Protein AF-A0A5C7DUA8-F1 (afdb_monomer_lite)

pLDDT: mean 72.48, std 11.98, range [45.81, 92.12]

Radius of gyration: 17.79 Å; chains: 1; bounding box: 46×34×52 Å

Foldseek 3Di:
DLLVLLVVLLVLLVVLVVLLQPPDDPVCQVVNLVSLVVSLVVNVVSLVVLVVVLCVVVVNLARQVVDPVSVVSLLVSLLSLLCCLCVVPVVVPRPCPRQSSLVSSVCSSLVVLLSSLLRVLVRCLNPPDLVCLDPSNVSSLVCNVCSLVSLVSSLVCSVPVDPDDPVVNVVSVVVSVVSVPVCDPVSVVSSVVNVVVNVVSVVD

Organism: NCBI:txid488546

Secondary structure (DSSP, 8-state):
-HHHHHHHHHHHHHHHHHHHHH---GGGHHHHHHHHHHHHHHHHHHHHHHHHHHHHHTTTS-SSTT-HHHHHHHHHHHHHHHHHIIIIIIT--S-SS-HHHHHHHHHHHHHHHHHHHHHHHHHHHHS--GGG-SHHHHHHHHHHHHHHHHHHHHHHHHHHSS---HHHHHHHHHHHHHHHHTS-HHHHHHHHHHHHHHHHHTT-

Structure (mmCIF, N/CA/C/O backbone):
data_AF-A0A5C7DUA8-F1
#
_entry.id   AF-A0A5C7DUA8-F1
#
loop_
_atom_site.group_PDB
_atom_site.id
_atom_site.type_symbol
_atom_site.label_atom_id
_atom_site.label_alt_id
_atom_site.label_comp_id
_atom_site.label_asym_id
_atom_site.label_entity_id
_atom_site.label_seq_id
_atom_site.pdbx_PDB_ins_code
_atom_site.Cartn_x
_atom_site.Cartn_y
_atom_site.Cartn_z
_atom_site.occupancy
_atom_site.B_iso_or_equiv
_atom_site.auth_seq_id
_atom_site.auth_comp_id
_atom_site.auth_asym_id
_atom_site.auth_atom_id
_atom_site.pdbx_PDB_model_num
ATOM 1 N N . MET A 1 1 ? -14.949 13.439 -5.156 1.00 74.31 1 MET A N 1
ATOM 2 C CA . MET A 1 1 ? -13.630 13.847 -5.694 1.00 74.31 1 MET A CA 1
ATOM 3 C C . MET A 1 1 ? -12.555 12.808 -5.386 1.00 74.31 1 MET A C 1
ATOM 5 O O . MET A 1 1 ? -12.006 12.253 -6.326 1.00 74.31 1 MET A O 1
ATOM 9 N N . ILE A 1 2 ? -12.330 12.453 -4.115 1.00 75.75 2 ILE A N 1
ATOM 10 C CA . ILE A 1 2 ? -11.310 11.468 -3.709 1.00 75.75 2 ILE A CA 1
ATOM 11 C C . ILE A 1 2 ? -11.422 10.100 -4.402 1.00 75.75 2 ILE A C 1
ATOM 13 O O . ILE A 1 2 ? -10.428 9.608 -4.917 1.00 75.75 2 ILE A O 1
ATOM 17 N N . ILE A 1 3 ? -12.632 9.537 -4.533 1.00 82.81 3 ILE A N 1
ATOM 18 C CA . ILE A 1 3 ? -12.860 8.251 -5.223 1.00 82.81 3 ILE A CA 1
ATOM 19 C C . ILE A 1 3 ? -12.371 8.296 -6.677 1.00 82.81 3 ILE A C 1
ATOM 21 O O . ILE A 1 3 ? -11.687 7.384 -7.134 1.00 82.81 3 ILE A O 1
ATOM 25 N N . LYS A 1 4 ? -12.704 9.371 -7.404 1.00 83.62 4 LYS A N 1
ATOM 26 C CA . LYS A 1 4 ? -12.272 9.565 -8.794 1.00 83.62 4 LYS A CA 1
ATOM 27 C C . LYS A 1 4 ? -10.749 9.649 -8.875 1.00 83.62 4 LYS A C 1
ATOM 29 O O . LYS A 1 4 ? -10.154 9.005 -9.728 1.00 83.62 4 LYS A O 1
ATOM 34 N N . ASN A 1 5 ? -10.127 10.390 -7.965 1.00 81.50 5 ASN A N 1
ATOM 35 C CA . ASN A 1 5 ? -8.685 10.603 -8.002 1.00 81.50 5 ASN A CA 1
ATOM 36 C C . ASN A 1 5 ? -7.901 9.339 -7.619 1.00 81.50 5 ASN A C 1
ATOM 38 O O . ASN A 1 5 ? -6.916 9.037 -8.278 1.00 81.50 5 ASN A O 1
ATOM 42 N N . LEU A 1 6 ? -8.357 8.557 -6.632 1.00 85.06 6 LEU A N 1
ATOM 43 C CA . LEU A 1 6 ? -7.745 7.261 -6.305 1.00 85.06 6 LEU A CA 1
ATOM 44 C C . LEU A 1 6 ? -7.809 6.293 -7.496 1.00 85.06 6 LEU A C 1
ATOM 46 O O . LEU A 1 6 ? -6.819 5.635 -7.802 1.00 85.06 6 LEU A O 1
ATOM 50 N N . LYS A 1 7 ? -8.933 6.272 -8.229 1.00 87.19 7 LYS A N 1
ATOM 51 C CA . LYS A 1 7 ? -9.052 5.503 -9.480 1.00 87.19 7 LYS A CA 1
ATOM 52 C C . LYS A 1 7 ? -8.095 5.997 -10.566 1.00 87.19 7 LYS A C 1
ATOM 54 O O . LYS A 1 7 ? -7.519 5.176 -11.270 1.00 87.19 7 LYS A O 1
ATOM 59 N N . MET A 1 8 ? -7.911 7.311 -10.699 1.00 83.62 8 MET A N 1
ATOM 60 C CA . MET A 1 8 ? -6.956 7.881 -11.656 1.00 83.62 8 MET A CA 1
ATOM 61 C C . MET A 1 8 ? -5.514 7.503 -11.305 1.00 83.62 8 MET A C 1
ATOM 63 O O . MET A 1 8 ? -4.797 7.038 -12.179 1.00 83.62 8 MET A O 1
ATOM 67 N N . ILE A 1 9 ? -5.115 7.615 -10.032 1.00 83.06 9 ILE A N 1
ATOM 68 C CA . ILE A 1 9 ? -3.780 7.193 -9.576 1.00 83.06 9 ILE A CA 1
ATOM 69 C C . ILE A 1 9 ? -3.578 5.697 -9.840 1.00 83.06 9 ILE A C 1
ATOM 71 O O . ILE A 1 9 ? -2.533 5.296 -10.343 1.00 83.06 9 ILE A O 1
ATOM 75 N N . GLN A 1 10 ? -4.580 4.867 -9.536 1.00 87.94 10 GLN A N 1
ATOM 76 C CA . GLN A 1 10 ? -4.524 3.431 -9.804 1.00 87.94 10 GLN A CA 1
ATOM 77 C C . GLN A 1 10 ? -4.322 3.134 -11.297 1.00 87.94 10 GLN A C 1
ATO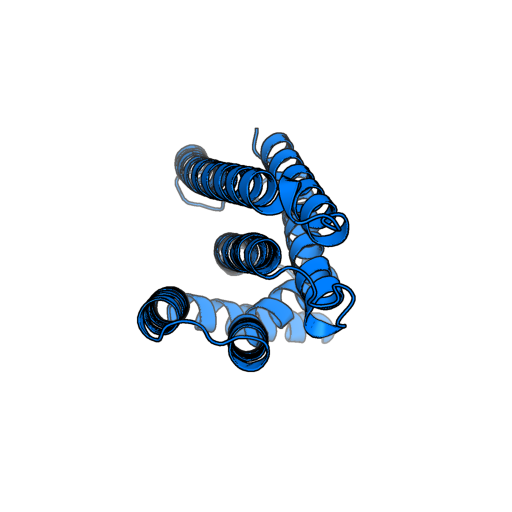M 79 O O . GLN A 1 10 ? -3.450 2.335 -11.633 1.00 87.94 10 GLN A O 1
ATOM 84 N N . ALA A 1 11 ? -5.079 3.793 -12.181 1.00 86.31 11 ALA A N 1
ATOM 85 C CA . ALA A 1 11 ? -4.916 3.653 -13.628 1.00 86.31 11 ALA A CA 1
ATOM 86 C C . ALA A 1 11 ? -3.508 4.071 -14.073 1.00 86.31 11 ALA A C 1
ATOM 88 O O . ALA A 1 11 ? -2.817 3.299 -14.722 1.00 86.31 11 ALA A O 1
ATOM 89 N N . SER A 1 12 ? -3.027 5.225 -13.607 1.00 81.31 12 SER A N 1
ATOM 90 C CA . SER A 1 12 ? -1.678 5.710 -13.899 1.00 81.31 12 SER A CA 1
ATOM 91 C C . SER A 1 12 ? -0.564 4.767 -13.422 1.00 81.31 12 SER A C 1
ATOM 93 O O . SER A 1 12 ? 0.468 4.653 -14.079 1.00 81.31 12 SER A O 1
ATOM 95 N N . ILE A 1 13 ? -0.746 4.075 -12.293 1.00 82.75 13 ILE A N 1
ATOM 96 C CA . ILE A 1 13 ? 0.200 3.055 -11.809 1.00 82.75 13 ILE A CA 1
ATOM 97 C C . ILE A 1 13 ? 0.210 1.834 -12.737 1.00 82.75 13 ILE A C 1
ATOM 99 O O . ILE A 1 13 ? 1.285 1.306 -13.016 1.00 82.75 13 ILE A O 1
ATOM 103 N N . GLU A 1 14 ? -0.951 1.387 -13.220 1.00 85.75 14 GLU A N 1
ATOM 104 C CA . GLU A 1 14 ? -1.034 0.289 -14.195 1.00 85.75 14 GLU A CA 1
ATOM 105 C C . GLU A 1 14 ? -0.492 0.687 -15.574 1.00 85.75 14 GLU A C 1
ATOM 107 O O . GLU A 1 14 ? 0.166 -0.128 -16.221 1.00 85.75 14 GLU A O 1
ATOM 112 N N . ASP A 1 15 ? -0.676 1.939 -15.997 1.00 79.62 15 ASP A N 1
ATOM 113 C CA . ASP A 1 15 ? -0.082 2.462 -17.230 1.00 79.62 15 ASP A CA 1
ATOM 114 C C . ASP A 1 15 ? 1.449 2.440 -17.135 1.00 79.62 15 ASP A C 1
ATOM 116 O O . ASP A 1 15 ? 2.115 1.888 -18.010 1.00 79.62 15 ASP A O 1
ATOM 120 N N . ILE A 1 16 ? 2.025 2.945 -16.031 1.00 76.56 16 ILE A N 1
ATOM 121 C CA . ILE A 1 16 ? 3.477 2.860 -15.796 1.00 76.56 16 ILE A CA 1
ATOM 122 C C . ILE A 1 16 ? 3.931 1.397 -15.762 1.00 76.56 16 ILE A C 1
ATOM 124 O O . ILE A 1 16 ? 4.955 1.061 -16.355 1.00 76.56 16 ILE A O 1
ATOM 128 N N . ARG A 1 17 ? 3.200 0.519 -15.065 1.00 78.94 17 ARG A N 1
ATOM 129 C CA . ARG A 1 17 ? 3.526 -0.912 -14.983 1.00 78.94 17 ARG A CA 1
ATOM 130 C C . ARG A 1 17 ? 3.557 -1.548 -16.372 1.00 78.94 17 ARG A C 1
ATOM 132 O 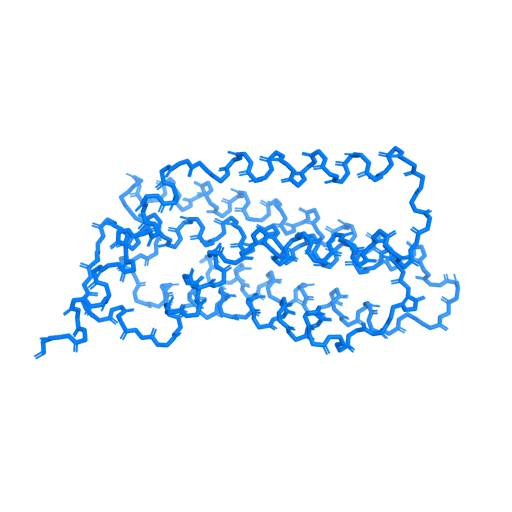O . ARG A 1 17 ? 4.484 -2.289 -16.676 1.00 78.94 17 ARG A O 1
ATOM 139 N N . THR A 1 18 ? 2.581 -1.226 -17.215 1.00 77.88 18 THR A N 1
ATOM 140 C CA . THR A 1 18 ? 2.503 -1.684 -18.607 1.00 77.88 18 THR A CA 1
ATOM 141 C C . THR A 1 18 ? 3.704 -1.183 -19.401 1.00 77.88 18 THR A C 1
ATOM 143 O O . THR A 1 18 ? 4.416 -1.995 -19.984 1.00 77.88 18 THR A O 1
ATOM 146 N N . LEU A 1 19 ? 4.003 0.118 -19.346 1.00 71.50 19 LEU A N 1
ATOM 147 C CA . LEU A 1 19 ? 5.188 0.695 -19.993 1.00 71.50 19 LEU A CA 1
ATOM 148 C C . LEU A 1 19 ? 6.492 0.039 -19.510 1.00 71.50 19 LEU A C 1
ATOM 150 O O . LEU A 1 19 ? 7.381 -0.216 -20.310 1.00 71.50 19 LEU A O 1
ATOM 154 N N . THR A 1 20 ? 6.572 -0.307 -18.222 1.00 68.06 20 THR A N 1
ATOM 155 C CA . THR A 1 20 ? 7.729 -0.991 -17.617 1.00 68.06 20 THR A CA 1
ATOM 156 C C . THR A 1 20 ? 7.878 -2.442 -18.095 1.00 68.06 20 THR A C 1
ATOM 158 O O . THR A 1 20 ? 8.978 -2.981 -18.067 1.00 68.06 20 THR A O 1
ATOM 161 N N . ILE A 1 21 ? 6.787 -3.100 -18.502 1.00 68.00 21 ILE A N 1
ATOM 162 C CA . ILE A 1 21 ? 6.803 -4.487 -18.998 1.00 68.00 21 ILE A CA 1
ATOM 163 C C . ILE A 1 21 ? 7.047 -4.544 -20.517 1.00 68.00 21 ILE A C 1
ATOM 165 O O . ILE A 1 21 ? 7.628 -5.517 -20.992 1.00 68.00 21 ILE A O 1
ATOM 169 N N . TYR A 1 22 ? 6.587 -3.543 -21.275 1.00 61.75 22 TYR A N 1
ATOM 170 C CA . TYR A 1 22 ? 6.569 -3.566 -22.743 1.00 61.75 22 TYR A CA 1
ATOM 171 C C . TYR A 1 22 ? 7.788 -2.922 -23.437 1.00 61.75 22 TYR A C 1
ATOM 173 O O . TYR A 1 22 ? 7.895 -3.082 -24.653 1.00 61.75 22 TYR A O 1
ATOM 181 N N . SER A 1 23 ? 8.705 -2.227 -22.747 1.00 55.19 23 SER A N 1
ATOM 182 C CA . SER A 1 23 ? 9.877 -1.627 -23.414 1.00 55.19 23 SER A CA 1
ATOM 183 C C . SER A 1 23 ? 10.875 -2.703 -23.884 1.00 55.19 23 SER A C 1
ATOM 185 O O . SER A 1 23 ? 11.603 -3.304 -23.100 1.00 55.19 23 SER A O 1
ATOM 187 N N . PHE A 1 24 ? 10.874 -2.978 -25.195 1.00 53.84 24 PHE A N 1
ATOM 188 C CA . PHE A 1 24 ? 11.755 -3.952 -25.864 1.00 53.84 24 PHE A CA 1
ATOM 189 C C . PHE A 1 24 ? 12.568 -3.353 -27.034 1.00 53.84 24 PHE A C 1
ATOM 191 O O . PHE A 1 24 ? 13.135 -4.115 -27.815 1.00 53.84 24 PHE A O 1
ATOM 198 N N . LEU A 1 25 ? 12.668 -2.022 -27.173 1.00 53.12 25 LEU A N 1
ATOM 199 C CA . LEU A 1 25 ? 13.510 -1.372 -28.193 1.00 53.12 25 LEU A CA 1
ATOM 200 C C . LEU A 1 25 ? 14.215 -0.124 -27.632 1.00 53.12 25 LEU A C 1
ATOM 202 O O . LEU A 1 25 ? 13.570 0.727 -27.020 1.00 53.12 25 LEU A O 1
ATOM 206 N N . ASP A 1 26 ? 15.522 -0.007 -27.890 1.00 55.78 26 ASP A N 1
ATOM 207 C CA . ASP A 1 26 ? 16.402 1.078 -27.411 1.00 55.78 26 ASP A CA 1
ATOM 208 C C . ASP A 1 26 ? 15.931 2.490 -27.839 1.00 55.78 26 ASP A C 1
ATOM 210 O O . ASP A 1 26 ? 16.236 3.483 -27.179 1.00 55.78 26 ASP A O 1
ATOM 214 N N . GLU A 1 27 ? 15.154 2.606 -28.924 1.00 55.84 27 GLU A N 1
ATOM 215 C CA . GLU A 1 27 ? 14.662 3.890 -29.457 1.00 55.84 27 GLU A CA 1
ATOM 216 C C . GLU A 1 27 ? 13.510 4.509 -28.633 1.00 55.84 27 GLU A C 1
ATOM 218 O O . GLU A 1 27 ? 13.309 5.725 -28.682 1.00 55.84 27 GLU A O 1
ATOM 223 N N . ASP A 1 28 ? 12.811 3.724 -27.803 1.00 63.44 28 ASP A N 1
ATOM 224 C CA . ASP A 1 28 ? 11.649 4.172 -27.011 1.00 63.44 28 ASP A CA 1
ATOM 225 C C . ASP A 1 28 ? 11.952 4.381 -25.512 1.00 63.44 28 ASP A C 1
ATOM 227 O O . ASP A 1 28 ? 11.069 4.765 -24.728 1.00 63.44 28 ASP A O 1
ATOM 231 N N . GLU A 1 29 ? 13.203 4.174 -25.088 1.00 66.00 29 GLU A N 1
ATOM 232 C CA . GLU A 1 29 ? 13.606 4.229 -23.677 1.00 66.00 29 GLU A CA 1
ATOM 233 C C . GLU A 1 29 ? 13.478 5.651 -23.101 1.00 66.00 29 GLU A C 1
ATOM 235 O O . GLU A 1 29 ? 12.904 5.870 -22.029 1.00 66.00 29 GLU A O 1
ATOM 240 N N . GLU A 1 30 ? 13.966 6.670 -23.819 1.00 69.88 30 GLU A N 1
ATOM 241 C CA . GLU A 1 30 ? 13.949 8.044 -23.307 1.00 69.88 30 GLU A CA 1
ATOM 242 C C . GLU A 1 30 ? 12.519 8.600 -23.197 1.00 69.88 30 GLU A C 1
ATOM 244 O O . GLU A 1 30 ? 12.204 9.345 -22.258 1.00 69.88 30 GLU A O 1
ATOM 249 N N . LEU A 1 31 ? 11.648 8.230 -24.138 1.00 71.94 31 LEU A N 1
ATOM 250 C CA . LEU A 1 31 ? 10.241 8.620 -24.138 1.00 71.94 31 LEU A CA 1
ATOM 251 C C . LEU A 1 31 ? 9.499 7.973 -22.967 1.00 71.94 31 LEU A C 1
ATOM 253 O O . LEU A 1 31 ? 8.819 8.668 -22.206 1.00 71.94 31 LEU A O 1
ATOM 257 N N . SER A 1 32 ? 9.700 6.673 -22.769 1.00 68.06 32 SER A N 1
ATOM 258 C CA . SER A 1 32 ? 9.100 5.910 -21.674 1.00 68.06 32 SER A CA 1
ATOM 259 C C . SER A 1 32 ? 9.577 6.417 -20.301 1.00 68.06 32 SER A C 1
ATOM 261 O O . SER A 1 32 ? 8.778 6.571 -19.364 1.00 68.06 32 SER A O 1
ATOM 263 N N . ARG A 1 33 ? 10.845 6.841 -20.199 1.00 69.25 33 ARG A N 1
ATOM 264 C CA . ARG A 1 33 ? 11.415 7.486 -19.008 1.00 69.25 33 ARG A CA 1
ATOM 265 C C . ARG A 1 33 ? 10.763 8.838 -18.719 1.00 69.25 33 ARG A C 1
ATOM 267 O O . ARG A 1 33 ? 10.417 9.136 -17.570 1.00 69.25 33 ARG A O 1
ATOM 274 N N . LYS A 1 34 ? 10.581 9.674 -19.749 1.00 72.44 34 LYS A N 1
ATOM 275 C CA . LYS A 1 34 ? 9.900 10.978 -19.634 1.00 72.44 34 LYS A CA 1
ATOM 276 C C . LYS A 1 34 ? 8.444 10.795 -19.208 1.00 72.44 34 LYS A C 1
ATOM 278 O O . LYS A 1 34 ? 8.016 11.462 -18.266 1.00 72.44 34 LYS A O 1
ATOM 283 N N . ALA A 1 35 ? 7.724 9.864 -19.832 1.00 71.69 35 ALA A N 1
ATOM 284 C CA . ALA A 1 35 ? 6.345 9.536 -19.482 1.00 71.69 35 ALA A CA 1
ATOM 285 C C . ALA A 1 35 ? 6.234 9.082 -18.018 1.00 71.69 35 ALA A C 1
ATOM 287 O O . ALA A 1 35 ? 5.466 9.658 -17.249 1.00 71.69 35 ALA A O 1
ATOM 288 N N . SER A 1 36 ? 7.083 8.146 -17.590 1.00 68.88 36 SER A N 1
ATOM 289 C CA . SER A 1 36 ? 7.105 7.643 -16.209 1.00 68.88 36 SER A CA 1
ATOM 290 C C . SER A 1 36 ? 7.367 8.751 -15.184 1.00 68.88 36 SER A C 1
ATOM 292 O O . SER A 1 36 ? 6.718 8.809 -14.138 1.00 68.88 36 SER A O 1
ATOM 294 N N . ARG A 1 37 ? 8.281 9.681 -15.492 1.00 71.19 37 ARG A N 1
ATOM 295 C CA . ARG A 1 37 ? 8.568 10.841 -14.635 1.00 71.19 37 ARG A CA 1
ATOM 296 C C . ARG A 1 37 ? 7.392 11.816 -14.556 1.00 71.19 37 ARG A C 1
ATOM 298 O O . ARG A 1 37 ? 7.102 12.314 -13.469 1.00 71.19 37 ARG A O 1
ATOM 305 N N . ILE A 1 38 ? 6.732 12.101 -15.680 1.00 71.75 38 ILE A N 1
ATOM 306 C CA . ILE A 1 38 ? 5.546 12.969 -15.720 1.00 71.75 38 ILE A CA 1
ATOM 307 C C . ILE A 1 38 ? 4.437 12.361 -14.862 1.00 71.75 38 ILE A C 1
ATOM 309 O O . ILE A 1 38 ? 3.889 13.047 -14.003 1.00 71.75 38 ILE A O 1
ATOM 313 N N . VAL A 1 39 ? 4.165 11.067 -15.033 1.00 68.94 39 VAL A N 1
ATOM 314 C CA . VAL A 1 39 ? 3.126 10.372 -14.268 1.00 68.94 39 VAL A CA 1
ATOM 315 C C . VAL A 1 39 ? 3.463 10.332 -12.771 1.00 68.94 39 VAL A C 1
ATOM 317 O O . VAL A 1 39 ? 2.587 10.591 -11.950 1.00 68.94 39 VAL A O 1
ATOM 320 N N . LEU A 1 40 ? 4.725 10.100 -12.387 1.00 69.62 40 LEU A N 1
ATOM 321 C CA . LEU A 1 40 ? 5.154 10.180 -10.982 1.00 69.62 40 LEU A CA 1
ATOM 322 C C . LEU A 1 40 ? 4.905 11.573 -10.382 1.00 69.62 40 LEU A C 1
ATOM 324 O O . LEU A 1 40 ? 4.370 11.677 -9.278 1.00 69.62 40 LEU A O 1
ATOM 328 N N . ASN A 1 41 ? 5.299 12.635 -11.088 1.00 68.88 41 ASN A N 1
ATOM 329 C CA . ASN A 1 41 ? 5.115 14.005 -10.608 1.00 68.88 41 ASN A CA 1
ATOM 330 C C . ASN A 1 41 ? 3.627 14.332 -10.442 1.00 68.88 41 ASN A C 1
ATOM 332 O O . ASN A 1 41 ? 3.220 14.788 -9.377 1.00 68.88 41 ASN A O 1
ATOM 336 N N . LEU A 1 42 ? 2.813 14.003 -11.450 1.00 69.12 42 LEU A N 1
ATOM 337 C CA . LEU A 1 42 ? 1.363 14.180 -11.396 1.00 69.12 42 LEU A CA 1
ATOM 338 C C . LEU A 1 42 ? 0.748 13.422 -10.219 1.00 69.12 42 LEU A C 1
ATOM 340 O O . LEU A 1 42 ? -0.066 13.981 -9.491 1.00 69.12 42 LEU A O 1
ATOM 344 N N . ASN A 1 43 ? 1.165 12.176 -9.987 1.00 68.44 43 ASN A N 1
ATOM 345 C CA . ASN A 1 43 ? 0.691 11.398 -8.848 1.00 68.44 43 ASN A CA 1
ATOM 346 C C . ASN A 1 43 ? 1.038 12.085 -7.521 1.00 68.44 43 ASN A C 1
ATOM 348 O O . ASN A 1 43 ? 0.157 12.251 -6.682 1.00 68.44 43 ASN A O 1
ATOM 352 N N . ASN A 1 44 ? 2.280 12.538 -7.333 1.00 66.81 44 ASN A N 1
ATOM 353 C CA . ASN A 1 44 ? 2.700 13.218 -6.103 1.00 66.81 44 ASN A CA 1
ATOM 354 C C . ASN A 1 44 ? 1.940 14.529 -5.853 1.00 66.81 44 ASN A C 1
ATOM 356 O O . ASN A 1 44 ? 1.547 14.805 -4.713 1.00 66.81 44 ASN A O 1
ATOM 360 N N . ASP A 1 45 ? 1.689 15.305 -6.907 1.00 67.19 45 ASP A N 1
ATOM 361 C CA . ASP A 1 45 ? 0.930 16.552 -6.827 1.00 67.19 45 ASP A CA 1
ATOM 362 C C . ASP A 1 45 ? -0.541 16.280 -6.495 1.00 67.19 45 ASP A C 1
ATOM 364 O O . ASP A 1 45 ? -1.102 16.904 -5.589 1.00 67.19 45 ASP A O 1
ATOM 368 N N . ILE A 1 46 ? -1.154 15.289 -7.154 1.00 68.62 46 ILE A N 1
ATOM 369 C CA . ILE A 1 46 ? -2.533 14.865 -6.884 1.00 68.62 46 ILE A CA 1
ATOM 370 C C . ILE A 1 46 ? -2.659 14.368 -5.444 1.00 68.62 46 ILE A C 1
ATOM 372 O O . ILE A 1 46 ? -3.604 14.758 -4.764 1.00 68.62 46 ILE A O 1
ATOM 376 N N . ILE A 1 47 ? -1.726 13.552 -4.946 1.00 66.50 47 ILE A N 1
ATOM 377 C CA . ILE A 1 47 ? -1.739 13.070 -3.557 1.00 66.50 47 ILE A CA 1
ATOM 378 C C . ILE A 1 47 ? -1.652 14.252 -2.600 1.00 66.50 47 ILE A C 1
ATOM 380 O O . ILE A 1 47 ? -2.515 14.405 -1.744 1.00 66.50 47 ILE A O 1
ATOM 384 N N . SER A 1 48 ? -0.653 15.119 -2.758 1.00 65.38 48 SER A N 1
ATOM 385 C CA . SER A 1 48 ? -0.457 16.269 -1.868 1.00 65.38 48 SER A CA 1
ATOM 386 C C . SER A 1 48 ? -1.699 17.163 -1.830 1.00 65.38 48 SER A C 1
ATOM 388 O O . SER A 1 48 ? -2.161 17.548 -0.754 1.00 65.38 48 SER A O 1
ATOM 390 N N . TYR A 1 49 ? -2.297 17.412 -2.996 1.00 68.44 49 TYR A N 1
ATOM 391 C CA . TYR A 1 49 ? -3.536 18.166 -3.140 1.00 68.44 49 TYR A CA 1
ATOM 392 C C . TYR A 1 49 ? -4.742 17.464 -2.498 1.00 68.44 49 TYR A C 1
ATOM 394 O O . TYR A 1 49 ? -5.532 18.094 -1.794 1.00 68.44 49 TYR A O 1
ATOM 402 N N . LEU A 1 50 ? -4.875 16.150 -2.689 1.00 67.75 50 LEU A N 1
ATOM 403 C CA . LEU A 1 50 ? -5.914 15.336 -2.061 1.00 67.75 50 LEU A CA 1
ATOM 404 C C . LEU A 1 50 ? -5.823 15.395 -0.540 1.00 67.75 50 LEU A C 1
ATOM 406 O O . LEU A 1 50 ? -6.819 15.670 0.123 1.00 67.75 50 LEU A O 1
ATOM 410 N N . LEU A 1 51 ? -4.632 15.174 0.012 1.00 66.81 51 LEU A N 1
ATOM 411 C CA . LEU A 1 51 ? -4.409 15.182 1.455 1.00 66.81 51 LEU A CA 1
ATOM 412 C C . LEU A 1 51 ? -4.675 16.558 2.059 1.00 66.81 51 LEU A C 1
ATOM 414 O O . LEU A 1 51 ? -5.278 16.660 3.128 1.00 66.81 51 LEU A O 1
ATOM 418 N N . TYR A 1 52 ? -4.266 17.614 1.357 1.00 66.81 52 TYR A N 1
ATOM 419 C CA . TYR A 1 52 ? -4.534 18.990 1.749 1.00 66.81 52 TYR A CA 1
ATOM 420 C C . TYR A 1 52 ? -6.038 19.303 1.766 1.00 66.81 52 TYR A C 1
ATOM 422 O O . TYR A 1 52 ? -6.557 19.812 2.761 1.00 66.81 52 TYR A O 1
ATOM 430 N N . ASN A 1 53 ? -6.762 18.943 0.708 1.00 68.38 53 ASN A N 1
ATOM 431 C CA . ASN A 1 53 ? -8.197 19.199 0.621 1.00 68.38 53 ASN A CA 1
ATOM 432 C C . ASN A 1 53 ? -9.006 18.384 1.628 1.00 68.38 53 AS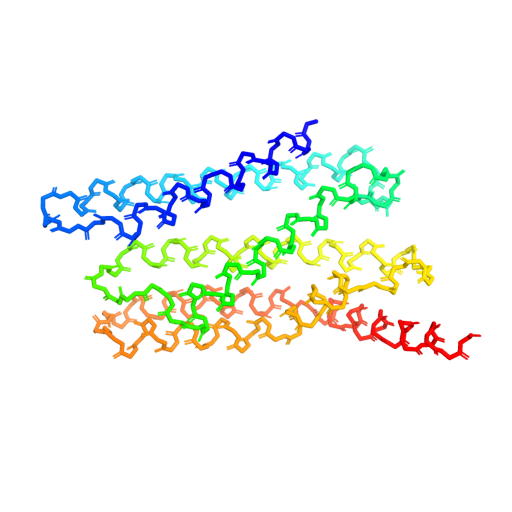N A C 1
ATOM 434 O O . ASN A 1 53 ? -9.893 18.932 2.278 1.00 68.38 53 ASN A O 1
ATOM 438 N N . GLU A 1 54 ? -8.693 17.101 1.804 1.00 65.69 54 GLU A N 1
ATOM 439 C CA . GLU A 1 54 ? -9.386 16.268 2.790 1.00 65.69 54 GLU A CA 1
ATOM 440 C C . GLU A 1 54 ? -9.128 16.766 4.223 1.00 65.69 54 GLU A C 1
ATOM 442 O O . GLU A 1 54 ? -10.039 16.774 5.057 1.00 65.69 54 GLU A O 1
ATOM 447 N N . ARG A 1 55 ? -7.919 17.275 4.511 1.00 63.44 55 ARG A N 1
ATOM 448 C CA . ARG A 1 55 ? -7.608 17.929 5.793 1.00 63.44 55 ARG A CA 1
ATOM 449 C C . ARG A 1 55 ? -8.515 19.136 6.041 1.00 63.44 55 ARG A C 1
ATOM 451 O O . ARG A 1 55 ? -9.053 19.269 7.138 1.00 63.44 55 ARG A O 1
ATOM 458 N N . ASN A 1 56 ? -8.699 19.981 5.028 1.00 64.88 56 ASN A N 1
ATOM 459 C CA . ASN A 1 56 ? -9.515 21.191 5.125 1.00 64.88 56 ASN A CA 1
ATOM 460 C C . ASN A 1 56 ? -11.017 20.887 5.226 1.00 64.88 56 ASN A C 1
ATOM 462 O O . ASN A 1 56 ? -11.714 21.526 6.006 1.00 64.88 56 ASN A O 1
ATOM 466 N N . ILE A 1 57 ? -11.521 19.888 4.494 1.00 65.25 57 ILE A N 1
ATOM 467 C CA . ILE A 1 57 ? -12.945 19.509 4.517 1.00 65.25 57 ILE A CA 1
ATOM 468 C C . ILE A 1 57 ? -13.343 18.911 5.875 1.00 65.25 57 ILE A C 1
ATOM 470 O O . ILE A 1 57 ? -14.455 19.126 6.353 1.00 65.25 57 ILE A O 1
ATOM 474 N N . THR A 1 58 ? -12.449 18.152 6.513 1.00 61.72 58 THR A N 1
ATOM 475 C CA . THR A 1 58 ? -12.779 17.370 7.717 1.00 61.72 58 THR A CA 1
ATOM 476 C C . THR A 1 58 ? -12.426 18.061 9.038 1.00 61.72 58 THR A C 1
ATOM 478 O O . THR A 1 58 ? -12.606 17.454 10.102 1.00 61.72 58 THR A O 1
ATOM 481 N N . ASN A 1 59 ? -11.913 19.303 9.007 1.00 60.06 59 ASN A N 1
ATOM 482 C CA . ASN A 1 59 ? -11.373 20.015 10.180 1.00 60.06 59 ASN A CA 1
ATOM 483 C C . ASN A 1 59 ? -10.481 19.104 11.057 1.00 60.06 59 ASN A C 1
ATOM 485 O O . ASN A 1 59 ? -10.550 19.116 12.287 1.00 60.06 59 ASN A O 1
ATOM 489 N N . HIS A 1 60 ? -9.681 18.249 10.407 1.00 60.59 60 HIS A N 1
ATOM 490 C CA . HIS A 1 60 ? -8.701 17.334 11.010 1.00 60.59 60 HIS A CA 1
ATOM 491 C C . HIS A 1 60 ? -9.271 16.215 11.903 1.00 60.59 60 HIS A C 1
ATOM 493 O O . HIS A 1 60 ? -8.495 15.532 12.591 1.00 60.59 60 HIS A O 1
ATOM 499 N N . LYS A 1 61 ? -10.591 15.965 11.907 1.00 63.12 61 LYS A N 1
ATOM 500 C CA . LYS A 1 61 ? -11.173 14.916 12.767 1.00 63.12 61 LYS A CA 1
ATOM 501 C C . LYS A 1 61 ? -10.781 13.512 12.284 1.00 63.12 61 LYS A C 1
ATOM 503 O O . LYS A 1 61 ? -10.062 12.831 13.014 1.00 63.12 61 LYS A O 1
ATOM 508 N N . THR A 1 62 ? -11.151 13.110 11.065 1.00 65.62 62 THR A N 1
ATOM 509 C CA . THR A 1 62 ? -10.656 11.897 10.365 1.00 65.62 62 THR A CA 1
ATOM 510 C C . THR A 1 62 ? -10.830 12.068 8.855 1.00 65.62 62 THR A C 1
ATOM 512 O O . THR A 1 62 ? -11.822 12.670 8.453 1.00 65.62 62 THR A O 1
ATOM 515 N N . TYR A 1 63 ? -9.948 11.493 8.041 1.00 69.50 63 TYR A N 1
ATOM 516 C CA . TYR A 1 63 ? -9.950 11.630 6.580 1.00 69.50 63 TYR A CA 1
ATOM 517 C C . TYR A 1 63 ? -10.983 10.729 5.875 1.00 69.50 63 TYR A C 1
ATOM 519 O O . TYR A 1 63 ? -11.680 11.191 4.977 1.00 69.50 63 TYR A O 1
ATOM 527 N N . PHE A 1 64 ? -11.137 9.467 6.292 1.00 74.19 64 PHE A N 1
ATOM 528 C CA . PHE A 1 64 ? -11.936 8.475 5.548 1.00 74.19 64 PHE A CA 1
ATOM 529 C C . PHE A 1 64 ? -13.029 7.781 6.368 1.00 74.19 64 PHE A C 1
ATOM 531 O O . PHE A 1 64 ? -14.039 7.360 5.815 1.00 74.19 64 PHE A O 1
ATOM 538 N N . LEU A 1 65 ? -12.880 7.683 7.692 1.00 72.75 65 LEU A N 1
ATOM 539 C CA . LEU A 1 65 ? -13.738 6.829 8.532 1.00 72.75 65 LEU A CA 1
ATOM 540 C C . LEU A 1 65 ? -15.184 7.307 8.738 1.00 72.75 65 LEU A C 1
ATOM 542 O O . LEU A 1 65 ? -15.991 6.561 9.292 1.00 72.75 65 LEU A O 1
ATOM 546 N N . PHE A 1 66 ? -15.528 8.531 8.333 1.00 73.62 66 PHE A N 1
ATOM 547 C CA . PHE A 1 66 ? -16.902 9.042 8.426 1.00 73.62 66 PHE A CA 1
ATOM 548 C C . PHE A 1 66 ? -17.805 8.576 7.279 1.00 73.62 66 PHE A C 1
ATOM 550 O O . PHE A 1 66 ? -19.024 8.624 7.419 1.00 73.62 66 PHE A O 1
ATOM 557 N N . ASP A 1 67 ? -17.225 8.129 6.167 1.00 82.06 67 ASP A N 1
ATOM 558 C CA . ASP A 1 67 ? -17.949 7.774 4.951 1.00 82.06 67 ASP A CA 1
ATOM 559 C C . ASP A 1 67 ? -17.573 6.345 4.542 1.00 82.06 67 ASP A C 1
ATOM 561 O O . ASP A 1 67 ? -16.419 6.038 4.237 1.00 82.06 67 ASP A O 1
ATOM 565 N N . LYS A 1 68 ? -18.565 5.450 4.572 1.00 82.44 68 LYS A N 1
ATOM 566 C CA . LYS A 1 68 ? -18.372 4.015 4.325 1.00 82.44 68 LYS A CA 1
ATOM 567 C C . LYS A 1 68 ? -17.860 3.734 2.912 1.00 82.44 68 LYS A C 1
ATOM 569 O O . LYS A 1 68 ? -17.053 2.823 2.734 1.00 82.44 68 LYS A O 1
ATOM 574 N N . GLU A 1 69 ? -18.331 4.483 1.919 1.00 86.00 69 GLU A N 1
ATOM 575 C CA . GLU A 1 69 ? -17.926 4.294 0.528 1.00 86.00 69 GLU A CA 1
ATOM 576 C C . GLU A 1 69 ? -16.482 4.759 0.333 1.00 86.00 69 GLU A C 1
ATOM 578 O O . GLU A 1 69 ? -15.660 4.018 -0.206 1.00 86.00 69 GLU A O 1
ATOM 583 N N . ARG A 1 70 ? -16.139 5.942 0.854 1.00 83.25 70 ARG A N 1
ATOM 584 C CA . ARG A 1 70 ? -14.770 6.473 0.789 1.00 83.25 70 ARG A CA 1
ATOM 585 C C . ARG A 1 70 ? -13.782 5.581 1.519 1.00 83.25 70 ARG A C 1
ATOM 587 O O . ARG A 1 70 ? -12.712 5.319 0.977 1.00 83.25 70 ARG A O 1
ATOM 594 N N . PHE A 1 71 ? -14.135 5.103 2.712 1.00 84.94 71 PHE A N 1
ATOM 595 C CA . PHE A 1 71 ? -13.284 4.186 3.463 1.00 84.94 71 PHE A CA 1
ATOM 596 C C . PHE A 1 71 ? -13.020 2.902 2.677 1.00 84.94 71 PHE A C 1
ATOM 598 O O . PHE A 1 71 ? -11.869 2.499 2.543 1.00 84.94 71 PHE A O 1
ATOM 605 N N . LYS A 1 72 ? -14.067 2.302 2.096 1.00 87.69 72 LYS A N 1
ATOM 606 C CA . LYS A 1 72 ? -13.927 1.093 1.280 1.00 87.69 72 LYS A CA 1
ATOM 607 C C . LYS A 1 72 ? -13.011 1.324 0.077 1.00 87.69 72 LYS A C 1
ATOM 609 O O . LYS A 1 72 ? -12.091 0.546 -0.135 1.00 87.69 72 LYS A O 1
ATOM 614 N N . VAL A 1 73 ? -13.224 2.405 -0.677 1.00 88.88 73 VAL A N 1
ATOM 615 C CA . VAL A 1 73 ? -12.381 2.737 -1.840 1.00 88.88 73 VAL A CA 1
ATOM 616 C C . VAL A 1 73 ? -10.928 2.963 -1.425 1.00 88.88 73 VAL A C 1
ATOM 618 O O . VAL A 1 73 ? -10.010 2.560 -2.134 1.00 88.88 73 VAL A O 1
ATOM 621 N N . PHE A 1 74 ? -10.710 3.592 -0.274 1.00 87.44 74 PHE A N 1
ATOM 622 C CA . PHE A 1 74 ? -9.372 3.831 0.242 1.00 87.44 74 PHE A CA 1
ATOM 623 C C . PHE A 1 74 ? -8.661 2.538 0.661 1.00 87.44 74 PHE A C 1
ATOM 625 O O . PHE A 1 74 ? -7.495 2.332 0.325 1.00 87.44 74 PHE A O 1
ATOM 632 N N . GLU A 1 75 ? -9.374 1.641 1.339 1.00 88.94 75 GLU A N 1
ATOM 633 C CA . GLU A 1 75 ? -8.868 0.324 1.723 1.00 88.94 75 GLU A CA 1
ATOM 634 C C . GLU A 1 75 ? -8.574 -0.555 0.496 1.00 88.94 75 GLU A C 1
ATOM 636 O O . GLU A 1 75 ? -7.520 -1.187 0.432 1.00 88.94 75 GLU A O 1
ATOM 641 N N . ASP A 1 76 ? -9.450 -0.533 -0.514 1.00 91.81 76 ASP A N 1
ATOM 642 C CA . ASP A 1 76 ? -9.246 -1.219 -1.796 1.00 91.81 76 ASP A CA 1
ATOM 643 C C . ASP A 1 76 ? -7.995 -0.698 -2.521 1.00 91.81 76 ASP A C 1
ATOM 645 O O . ASP A 1 76 ? -7.195 -1.482 -3.034 1.00 91.81 76 ASP A O 1
ATOM 649 N N . PHE A 1 77 ? -7.783 0.618 -2.512 1.00 90.75 77 PHE A N 1
ATOM 650 C CA . PHE A 1 77 ? -6.607 1.241 -3.113 1.00 90.75 77 PHE A CA 1
ATOM 651 C C . PHE A 1 77 ? -5.304 0.861 -2.388 1.00 90.75 77 PHE A C 1
ATOM 653 O O . PHE A 1 77 ? -4.312 0.511 -3.027 1.00 90.75 77 PHE A O 1
ATOM 660 N N . LEU A 1 78 ? -5.291 0.861 -1.051 1.00 89.50 78 LEU A N 1
ATOM 661 C CA . LEU A 1 78 ? -4.130 0.409 -0.273 1.00 89.50 78 LEU A CA 1
ATOM 662 C C . LEU A 1 78 ? -3.828 -1.075 -0.497 1.00 89.50 78 LEU A C 1
ATOM 664 O O . LEU A 1 78 ? -2.666 -1.466 -0.627 1.00 89.50 78 LEU A O 1
ATOM 668 N N . PHE A 1 79 ? -4.871 -1.899 -0.578 1.00 90.50 79 PHE A N 1
ATOM 669 C CA . PHE A 1 79 ? -4.738 -3.313 -0.899 1.00 90.50 79 PHE A CA 1
ATOM 670 C C . PHE A 1 79 ? -4.135 -3.529 -2.297 1.00 90.50 79 PHE A C 1
ATOM 672 O O . PHE A 1 79 ? -3.230 -4.352 -2.457 1.00 90.50 79 PHE A O 1
ATOM 679 N N . PHE A 1 80 ? -4.567 -2.744 -3.288 1.00 92.12 80 PHE A N 1
ATOM 680 C CA . PHE A 1 80 ? -3.975 -2.725 -4.625 1.00 92.12 80 PHE A CA 1
ATOM 681 C C . PHE A 1 80 ? -2.470 -2.408 -4.583 1.00 92.12 80 PHE A C 1
ATOM 683 O O . PHE A 1 80 ? -1.669 -3.182 -5.108 1.00 92.12 80 PHE A O 1
ATOM 690 N N . LEU A 1 81 ? -2.065 -1.331 -3.898 1.00 88.56 81 LEU A N 1
ATOM 691 C CA . LEU A 1 81 ? -0.651 -0.948 -3.783 1.00 88.56 81 LEU A CA 1
ATOM 692 C C . LEU A 1 81 ? 0.202 -2.051 -3.144 1.00 88.56 81 LEU A C 1
ATOM 694 O O . LEU A 1 81 ? 1.296 -2.344 -3.625 1.00 88.56 81 LEU A O 1
ATOM 698 N N . ASN A 1 82 ? -0.303 -2.670 -2.071 1.00 85.12 82 ASN A N 1
ATOM 699 C CA . ASN A 1 82 ? 0.368 -3.787 -1.401 1.00 85.12 82 ASN A CA 1
ATOM 700 C C . ASN A 1 82 ? 0.569 -4.972 -2.349 1.00 85.12 82 ASN A C 1
ATOM 702 O O . ASN A 1 82 ? 1.658 -5.537 -2.405 1.00 85.12 82 ASN A O 1
ATOM 706 N N . THR A 1 83 ? -0.470 -5.311 -3.113 1.00 87.19 83 THR A N 1
ATOM 707 C CA . THR A 1 83 ? -0.443 -6.428 -4.062 1.00 87.19 83 THR A CA 1
ATOM 708 C C . THR A 1 83 ? 0.621 -6.206 -5.135 1.00 87.19 83 THR A C 1
ATOM 710 O O . THR A 1 83 ? 1.429 -7.092 -5.382 1.00 87.19 83 THR A O 1
ATOM 713 N N . ARG A 1 84 ? 0.694 -5.008 -5.728 1.00 85.56 84 ARG A N 1
ATOM 714 C CA . ARG A 1 84 ? 1.720 -4.668 -6.732 1.00 85.56 84 ARG A CA 1
ATOM 715 C C . ARG A 1 84 ? 3.140 -4.719 -6.165 1.00 85.56 84 ARG A C 1
ATOM 717 O O . ARG A 1 84 ? 4.026 -5.310 -6.776 1.00 85.56 84 ARG A O 1
ATOM 724 N N . LEU A 1 85 ? 3.359 -4.168 -4.967 1.00 79.06 85 LEU A N 1
ATOM 725 C CA . LEU A 1 85 ? 4.658 -4.255 -4.285 1.00 79.06 85 LEU A CA 1
ATOM 726 C C . LEU A 1 85 ? 5.100 -5.710 -4.073 1.00 79.06 85 LEU A C 1
ATOM 728 O O . LEU A 1 85 ? 6.276 -6.036 -4.236 1.00 79.06 85 LEU A O 1
ATOM 732 N N . GLU A 1 86 ? 4.174 -6.591 -3.705 1.00 78.56 86 GLU A N 1
ATOM 733 C CA . GLU A 1 86 ? 4.483 -7.999 -3.485 1.00 78.56 86 GLU A CA 1
ATOM 734 C C . GLU A 1 86 ? 4.703 -8.763 -4.795 1.00 78.56 86 GLU A C 1
ATOM 736 O O . GLU A 1 86 ? 5.724 -9.428 -4.962 1.00 78.56 86 GLU A O 1
ATOM 741 N N . GLU A 1 87 ? 3.783 -8.651 -5.744 1.00 80.88 87 GLU A N 1
ATOM 742 C CA . GLU A 1 87 ? 3.814 -9.427 -6.980 1.00 80.88 87 GLU A CA 1
ATOM 743 C C . GLU A 1 87 ? 4.917 -8.980 -7.940 1.00 80.88 87 GLU A C 1
ATOM 745 O O . GLU A 1 87 ? 5.687 -9.803 -8.439 1.00 80.88 87 GLU A O 1
ATOM 750 N N . ASP A 1 88 ? 5.015 -7.680 -8.202 1.00 77.12 88 ASP A N 1
ATOM 751 C CA . ASP A 1 88 ? 5.912 -7.178 -9.239 1.00 77.12 88 ASP A CA 1
ATOM 752 C C . ASP A 1 88 ? 7.365 -7.152 -8.751 1.00 77.12 88 ASP A C 1
ATOM 754 O O . ASP A 1 88 ? 8.285 -7.416 -9.528 1.00 77.12 88 ASP A O 1
ATOM 758 N N . PHE A 1 89 ? 7.571 -6.944 -7.443 1.00 71.62 89 PHE A N 1
ATOM 759 C CA . PHE A 1 89 ? 8.901 -6.867 -6.845 1.00 71.62 89 PHE A CA 1
ATOM 760 C C . PHE A 1 89 ? 9.244 -8.101 -6.036 1.00 71.62 89 PHE A C 1
ATOM 762 O O . PHE A 1 89 ? 10.156 -8.818 -6.426 1.00 71.62 89 PHE A O 1
ATOM 769 N N . LEU A 1 90 ? 8.563 -8.400 -4.926 1.00 69.81 90 LEU A N 1
ATOM 770 C CA . LEU A 1 90 ? 8.999 -9.499 -4.050 1.00 69.81 90 LEU A CA 1
ATOM 771 C C . LEU A 1 90 ? 8.998 -10.861 -4.766 1.00 69.81 90 LEU A C 1
ATOM 773 O O . LEU A 1 90 ? 9.955 -11.621 -4.601 1.00 69.81 90 LEU A O 1
ATOM 777 N N . GLN A 1 91 ? 7.987 -11.123 -5.598 1.00 71.31 91 GLN A N 1
ATOM 778 C CA . GLN A 1 91 ? 7.832 -12.364 -6.368 1.00 71.31 91 GLN A CA 1
ATOM 779 C C . GLN A 1 91 ? 8.543 -12.359 -7.737 1.00 71.31 91 GLN A C 1
ATOM 781 O O . GLN A 1 91 ? 8.484 -13.361 -8.446 1.00 71.31 91 GLN A O 1
ATOM 786 N N . ASN A 1 92 ? 9.260 -11.287 -8.098 1.00 65.31 92 ASN A N 1
ATOM 787 C CA . ASN A 1 92 ? 10.048 -11.173 -9.337 1.00 65.31 92 ASN A CA 1
ATOM 788 C C . ASN A 1 92 ? 9.241 -11.309 -10.644 1.00 65.31 92 ASN A C 1
ATOM 790 O O . ASN A 1 92 ? 9.759 -11.858 -11.620 1.00 65.31 92 ASN A O 1
ATOM 794 N N . LYS A 1 93 ? 7.986 -10.837 -10.697 1.00 67.19 93 LYS A N 1
ATOM 795 C CA . LYS A 1 93 ? 7.207 -10.897 -11.948 1.00 67.19 93 LYS A CA 1
ATOM 796 C C . LYS A 1 93 ? 7.732 -9.939 -13.026 1.00 67.19 93 LYS A C 1
ATOM 798 O O . LYS A 1 93 ? 7.593 -10.248 -14.206 1.00 67.19 93 LYS A O 1
ATOM 803 N N . ILE A 1 94 ? 8.381 -8.835 -12.648 1.00 63.56 94 ILE A N 1
ATOM 804 C CA . ILE A 1 94 ? 9.083 -7.951 -13.589 1.00 63.56 94 ILE A CA 1
ATOM 805 C C . ILE A 1 94 ? 10.548 -8.403 -13.690 1.00 63.56 94 ILE A C 1
ATOM 807 O O . ILE A 1 94 ? 11.311 -8.294 -12.727 1.00 63.56 94 ILE A O 1
ATOM 811 N N . LYS A 1 95 ? 10.939 -8.947 -14.851 1.00 58.59 95 LYS A N 1
ATOM 812 C CA . LYS A 1 95 ? 12.332 -9.319 -15.152 1.00 58.59 95 LYS A CA 1
ATOM 813 C C . LYS A 1 95 ? 13.101 -8.075 -15.619 1.00 58.59 95 LYS A C 1
ATOM 815 O O . LYS A 1 95 ? 12.602 -7.282 -16.401 1.00 58.59 95 LYS A O 1
ATOM 820 N N . SER A 1 96 ? 14.304 -7.908 -15.081 1.00 53.56 96 SER A N 1
ATOM 821 C CA . SER A 1 96 ? 15.083 -6.669 -14.905 1.00 53.56 96 SER A CA 1
ATOM 822 C C . SER A 1 96 ? 15.663 -5.995 -16.161 1.00 53.56 96 SER A C 1
ATOM 824 O O . SER A 1 96 ? 16.770 -5.469 -16.090 1.00 53.56 96 SER A O 1
ATOM 826 N N . HIS A 1 97 ? 15.023 -6.082 -17.324 1.00 47.59 97 HIS A N 1
ATOM 827 C CA . HIS A 1 97 ? 15.724 -5.769 -18.577 1.00 47.59 97 HIS A CA 1
ATOM 828 C C . HIS A 1 97 ? 15.778 -4.266 -18.892 1.00 47.59 97 HIS A C 1
ATOM 830 O O . HIS A 1 97 ? 16.636 -3.871 -19.669 1.00 47.59 97 HIS A O 1
ATOM 836 N N . ASP A 1 98 ? 14.978 -3.422 -18.223 1.00 54.59 98 ASP A N 1
ATOM 837 C CA . ASP A 1 98 ? 15.015 -1.972 -18.444 1.00 54.59 98 ASP A CA 1
ATOM 838 C C . ASP A 1 98 ? 14.827 -1.154 -17.142 1.00 54.59 98 ASP A C 1
ATOM 840 O O . ASP A 1 98 ? 13.797 -1.179 -16.461 1.00 54.59 98 ASP A O 1
ATOM 844 N N . PHE A 1 99 ? 15.904 -0.475 -16.744 1.00 55.31 99 PHE A N 1
ATOM 845 C CA . PHE A 1 99 ? 16.181 -0.013 -15.381 1.00 55.31 99 PHE A CA 1
ATOM 846 C C . PHE A 1 99 ? 15.470 1.279 -14.989 1.00 55.31 99 PHE A C 1
ATOM 848 O O . PHE A 1 99 ? 15.024 1.435 -13.846 1.00 55.31 99 PHE A O 1
ATOM 855 N N . SER A 1 100 ? 15.395 2.233 -15.917 1.00 54.81 100 SER A N 1
ATOM 856 C CA . SER A 1 100 ? 14.900 3.577 -15.617 1.00 54.81 100 SER A CA 1
ATOM 857 C C . SER A 1 100 ? 13.402 3.553 -15.284 1.00 54.81 100 SER A C 1
ATOM 859 O O . SER A 1 100 ? 12.950 4.253 -14.375 1.00 54.81 100 SER A O 1
ATOM 861 N N . HIS A 1 101 ? 12.662 2.647 -15.920 1.00 57.59 101 HIS A N 1
ATOM 862 C CA . HIS A 1 101 ? 11.227 2.420 -15.755 1.00 57.59 101 HIS A CA 1
ATOM 863 C C . HIS A 1 101 ? 10.873 1.802 -14.399 1.00 57.59 101 HIS A C 1
ATOM 865 O O . HIS A 1 101 ? 9.988 2.293 -13.688 1.00 57.59 101 HIS A O 1
ATOM 871 N N . ILE A 1 102 ? 11.652 0.805 -13.970 1.00 64.81 102 ILE A N 1
ATOM 872 C CA . ILE A 1 102 ? 11.475 0.136 -12.678 1.00 64.81 102 ILE A CA 1
ATOM 873 C C . ILE A 1 102 ? 11.633 1.137 -11.529 1.00 64.81 102 ILE A C 1
ATOM 875 O O . ILE A 1 102 ? 10.839 1.115 -10.589 1.00 64.81 102 ILE A O 1
ATOM 879 N N . VAL A 1 103 ? 12.599 2.060 -11.586 1.00 67.00 103 VAL A N 1
ATOM 880 C CA . VAL A 1 103 ? 12.846 3.011 -10.486 1.00 67.00 103 VAL A CA 1
ATOM 881 C C . VAL A 1 103 ? 11.655 3.947 -10.257 1.00 67.00 103 VAL A C 1
ATOM 883 O O . VAL A 1 103 ? 11.251 4.132 -9.106 1.00 67.00 103 VAL A O 1
ATOM 886 N N . TYR A 1 104 ? 11.056 4.511 -11.309 1.00 69.25 104 TYR A N 1
ATOM 887 C CA . TYR A 1 104 ? 9.902 5.411 -11.171 1.00 69.25 104 TYR A CA 1
ATOM 888 C C . TYR A 1 104 ? 8.641 4.672 -10.736 1.00 69.25 104 TYR A C 1
ATOM 890 O O . TYR A 1 104 ? 7.922 5.143 -9.848 1.00 69.25 104 TYR A O 1
ATOM 898 N N . TYR A 1 105 ? 8.406 3.495 -11.314 1.00 74.38 105 TYR A N 1
ATOM 899 C CA . TYR A 1 105 ? 7.301 2.626 -10.937 1.00 74.38 105 TYR A CA 1
ATOM 900 C C . TYR A 1 105 ? 7.376 2.239 -9.456 1.00 74.38 105 TYR A C 1
ATOM 902 O O . TYR A 1 105 ? 6.436 2.453 -8.685 1.00 74.38 105 TYR A O 1
ATOM 910 N N . THR A 1 106 ? 8.545 1.770 -9.022 1.00 73.06 106 THR A N 1
ATOM 911 C CA . THR A 1 106 ? 8.753 1.347 -7.638 1.00 73.06 106 THR A CA 1
ATOM 912 C C . THR A 1 106 ? 8.653 2.509 -6.659 1.00 73.06 106 THR A C 1
ATOM 914 O O . THR A 1 106 ? 8.034 2.389 -5.602 1.00 73.06 106 THR A O 1
ATOM 917 N N . SER A 1 107 ? 9.250 3.651 -7.012 1.00 69.62 107 SER A N 1
ATOM 918 C CA . SER A 1 107 ? 9.212 4.858 -6.182 1.00 69.62 107 SER A CA 1
ATOM 919 C C . SER A 1 107 ? 7.780 5.360 -6.010 1.00 69.62 107 SER A C 1
ATOM 921 O O . SER A 1 107 ? 7.398 5.741 -4.904 1.00 69.62 107 SER A O 1
ATOM 923 N N . SER A 1 108 ? 6.967 5.288 -7.072 1.00 73.31 108 SER A N 1
ATOM 924 C CA . SER A 1 108 ? 5.535 5.597 -7.016 1.00 73.31 108 SER A CA 1
ATOM 925 C C . SER A 1 108 ? 4.812 4.673 -6.041 1.00 73.31 108 SER A C 1
ATOM 927 O O . SER A 1 108 ? 4.081 5.155 -5.180 1.00 73.31 108 SER A O 1
ATOM 929 N N . LEU A 1 109 ? 5.019 3.357 -6.134 1.00 78.12 109 LEU A N 1
ATOM 930 C CA . LEU A 1 109 ? 4.357 2.397 -5.249 1.00 78.12 109 LEU A CA 1
ATOM 931 C C . LEU A 1 109 ? 4.749 2.583 -3.782 1.00 78.12 109 LEU A C 1
ATOM 933 O O . LEU A 1 109 ? 3.868 2.632 -2.928 1.00 78.12 109 LEU A O 1
ATOM 937 N N . ILE A 1 110 ? 6.046 2.726 -3.488 1.00 76.00 110 ILE A N 1
ATOM 938 C CA . ILE A 1 110 ? 6.536 2.925 -2.117 1.00 76.00 110 ILE A CA 1
ATOM 939 C C . ILE A 1 110 ? 6.006 4.243 -1.550 1.00 76.00 110 ILE A C 1
ATOM 941 O O . ILE A 1 110 ? 5.462 4.249 -0.447 1.00 76.00 110 ILE A O 1
ATOM 945 N N . GLY A 1 111 ? 6.115 5.346 -2.299 1.00 74.69 111 GLY A N 1
ATOM 946 C CA . GLY A 1 111 ? 5.660 6.664 -1.852 1.00 74.69 111 GLY A CA 1
ATOM 947 C C . GLY A 1 111 ? 4.154 6.712 -1.586 1.00 74.69 111 GLY A C 1
ATOM 948 O O . GLY A 1 111 ? 3.731 7.155 -0.516 1.00 74.69 111 GLY A O 1
ATOM 949 N N . ASN A 1 112 ? 3.348 6.182 -2.513 1.00 76.69 112 ASN A N 1
ATOM 950 C CA . ASN A 1 112 ? 1.898 6.068 -2.342 1.00 76.69 112 ASN A CA 1
ATOM 951 C C . ASN A 1 112 ? 1.549 5.209 -1.124 1.00 76.69 112 ASN A C 1
ATOM 953 O O . ASN A 1 112 ? 0.759 5.623 -0.275 1.00 76.69 112 ASN A O 1
ATOM 957 N N . ASN A 1 113 ? 2.154 4.023 -1.018 1.00 81.19 113 ASN A N 1
ATOM 958 C CA . ASN A 1 113 ? 1.881 3.107 0.081 1.00 81.19 113 ASN A CA 1
ATOM 959 C C . ASN A 1 113 ? 2.182 3.763 1.429 1.00 81.19 113 ASN A C 1
ATOM 961 O O . ASN A 1 113 ? 1.361 3.703 2.342 1.00 81.19 113 ASN A O 1
ATOM 965 N N . TRP A 1 114 ? 3.316 4.454 1.516 1.00 77.25 114 TRP A N 1
ATOM 966 C CA . TRP A 1 114 ? 3.761 5.144 2.714 1.00 77.25 114 TRP A CA 1
ATOM 967 C C . TRP A 1 114 ? 2.802 6.265 3.134 1.00 77.25 114 TRP A C 1
ATOM 969 O O . TRP A 1 114 ? 2.283 6.257 4.254 1.00 77.25 114 TRP A O 1
ATOM 979 N N . GLY A 1 115 ? 2.518 7.202 2.222 1.00 76.50 115 GLY A N 1
ATOM 980 C CA . GLY A 1 115 ? 1.681 8.367 2.508 1.00 76.50 115 GLY A CA 1
ATOM 981 C C . GLY A 1 115 ? 0.254 7.983 2.898 1.00 76.50 115 GLY A C 1
ATOM 982 O O . GLY A 1 115 ? -0.276 8.469 3.900 1.00 76.50 115 GLY A O 1
ATOM 983 N N . PHE A 1 116 ? -0.356 7.061 2.154 1.00 80.44 116 PHE A N 1
ATOM 984 C CA . PHE A 1 116 ? -1.731 6.648 2.408 1.00 80.44 116 PHE A CA 1
ATOM 985 C C . PHE A 1 116 ? -1.863 5.709 3.614 1.00 80.44 116 PHE A C 1
ATOM 987 O O . PHE A 1 116 ? -2.782 5.885 4.416 1.00 80.44 116 PHE A O 1
ATOM 994 N N . SER A 1 117 ? -0.925 4.781 3.833 1.00 82.62 117 SER A N 1
ATOM 995 C CA . SER A 1 117 ? -0.965 3.909 5.018 1.00 82.62 117 SER A CA 1
ATOM 996 C C . SER A 1 117 ? -0.784 4.698 6.316 1.00 82.62 117 SER A C 1
ATOM 998 O O . SER A 1 117 ? -1.429 4.386 7.318 1.00 82.62 117 SER A O 1
ATOM 1000 N N . HIS A 1 118 ? 0.032 5.759 6.306 1.00 78.88 118 HIS A N 1
ATOM 1001 C CA . HIS A 1 118 ? 0.164 6.664 7.451 1.00 78.88 118 HIS A CA 1
ATOM 1002 C C . HIS A 1 118 ? -1.189 7.284 7.840 1.00 78.88 118 HIS A C 1
ATOM 1004 O O . HIS A 1 118 ? -1.545 7.336 9.020 1.00 78.88 118 HIS A O 1
ATOM 1010 N N . ILE A 1 119 ? -1.975 7.719 6.852 1.00 79.88 119 ILE A N 1
ATOM 1011 C CA . ILE A 1 119 ? -3.302 8.298 7.090 1.00 79.88 119 ILE A CA 1
ATOM 1012 C C . ILE A 1 119 ? -4.286 7.240 7.561 1.00 79.88 119 ILE A C 1
ATOM 1014 O O . ILE A 1 119 ? -4.998 7.478 8.532 1.00 79.88 119 ILE A O 1
ATOM 1018 N N . TYR A 1 120 ? -4.288 6.071 6.921 1.00 85.56 120 TYR A N 1
ATOM 1019 C CA . TYR A 1 120 ? -5.138 4.944 7.299 1.00 85.56 120 TYR A CA 1
ATOM 1020 C C . TYR A 1 120 ? -4.954 4.570 8.773 1.00 85.56 120 TYR A C 1
ATOM 1022 O O . TYR A 1 120 ? -5.924 4.497 9.525 1.00 85.56 120 TYR A O 1
ATOM 1030 N N . ILE A 1 121 ? -3.701 4.428 9.215 1.00 85.38 121 ILE A N 1
ATOM 1031 C CA . ILE A 1 121 ? -3.353 4.149 10.613 1.00 85.38 121 ILE A CA 1
ATOM 1032 C C . ILE A 1 121 ? -3.790 5.295 11.524 1.00 85.38 121 ILE A C 1
ATOM 1034 O O . ILE A 1 121 ? -4.417 5.059 12.556 1.00 85.38 121 ILE A O 1
ATOM 1038 N N . GLY A 1 122 ? -3.475 6.538 11.150 1.00 80.56 122 GLY A N 1
ATOM 1039 C CA . GLY A 1 122 ? -3.843 7.716 11.932 1.00 80.56 122 GLY A CA 1
ATOM 1040 C C . GLY A 1 122 ? -5.352 7.845 12.143 1.00 80.56 122 GLY A C 1
ATOM 1041 O O . GLY A 1 122 ? -5.786 8.207 13.236 1.00 80.56 122 GLY A O 1
ATOM 1042 N N . ASP A 1 123 ? -6.143 7.517 11.128 1.00 82.50 123 ASP A N 1
ATOM 1043 C CA . ASP A 1 123 ? -7.598 7.496 11.200 1.00 82.50 123 ASP A CA 1
ATOM 1044 C C . ASP A 1 123 ? -8.103 6.334 12.055 1.00 82.50 123 ASP A C 1
ATOM 1046 O O . ASP A 1 123 ? -8.858 6.566 13.005 1.00 82.50 123 ASP A O 1
ATOM 1050 N N . LEU A 1 124 ? -7.663 5.102 11.774 1.00 86.62 124 LEU A N 1
ATOM 1051 C CA . LEU A 1 124 ? -8.085 3.916 12.525 1.00 86.62 124 LEU A CA 1
ATOM 1052 C C . LEU A 1 124 ? -7.800 4.064 14.018 1.00 86.62 124 LEU A C 1
ATOM 1054 O O . LEU A 1 124 ? -8.653 3.730 14.838 1.00 86.62 124 LEU A O 1
ATOM 1058 N N . SER A 1 125 ? -6.642 4.616 14.394 1.00 83.19 125 SER A N 1
ATOM 1059 C CA . SER A 1 125 ? -6.294 4.827 15.803 1.00 83.19 125 SER A CA 1
ATOM 1060 C C . SER A 1 125 ? -7.263 5.761 16.530 1.00 83.19 125 SER A C 1
ATOM 1062 O O . SER A 1 125 ? -7.476 5.589 17.729 1.00 83.19 125 SER A O 1
ATOM 1064 N N . LYS A 1 126 ? -7.874 6.728 15.832 1.00 81.88 126 LYS A N 1
ATOM 1065 C CA . LYS A 1 126 ? -8.830 7.672 16.434 1.00 81.88 126 LYS A CA 1
ATOM 1066 C C . LYS A 1 126 ? -10.220 7.073 16.641 1.00 81.88 126 LYS A C 1
ATOM 1068 O O . LYS A 1 126 ? -10.942 7.540 17.518 1.00 81.88 126 LYS A O 1
ATOM 1073 N N . LYS A 1 127 ? -10.628 6.100 15.820 1.00 82.25 127 LYS A N 1
ATOM 1074 C CA . LYS A 1 127 ? -11.998 5.553 15.805 1.00 82.25 127 LYS A CA 1
ATOM 1075 C C . LYS A 1 127 ? -12.035 4.034 15.649 1.00 82.25 127 LYS A C 1
ATOM 1077 O O . LYS A 1 127 ? -12.811 3.504 14.858 1.00 82.25 127 LYS A O 1
ATOM 1082 N N . PHE A 1 128 ? -11.181 3.341 16.390 1.00 85.69 128 PHE A N 1
ATOM 1083 C CA . PHE A 1 128 ? -11.089 1.887 16.339 1.00 85.69 128 PHE A CA 1
ATOM 1084 C C . PHE A 1 128 ? -12.384 1.198 16.807 1.00 85.69 128 PHE A C 1
ATOM 1086 O O . PHE A 1 128 ? -13.001 1.631 17.777 1.00 85.69 128 PHE A O 1
ATOM 1093 N N . THR A 1 129 ? -12.744 0.097 16.142 1.00 87.56 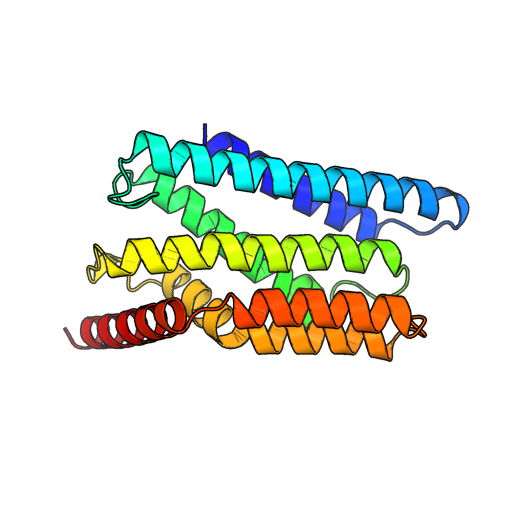129 THR A N 1
ATOM 1094 C CA . THR A 1 129 ? -13.818 -0.846 16.509 1.00 87.56 129 THR A CA 1
ATOM 1095 C C . THR A 1 129 ? -13.486 -2.228 15.932 1.00 87.56 129 THR A C 1
ATOM 1097 O O . THR A 1 129 ? -12.874 -2.275 14.862 1.00 87.56 129 THR A O 1
ATOM 1100 N N . CYS A 1 130 ? -13.973 -3.325 16.524 1.00 89.00 130 CYS A N 1
ATOM 1101 C CA . CYS A 1 130 ? -13.667 -4.688 16.054 1.00 89.00 130 CYS A CA 1
ATOM 1102 C C . CYS A 1 130 ? -14.146 -5.029 14.636 1.00 89.00 130 CYS A C 1
ATOM 1104 O O . CYS A 1 130 ? -13.601 -5.924 14.008 1.00 89.00 130 CYS A O 1
ATOM 1106 N N . LYS A 1 131 ? -15.048 -4.239 14.036 1.00 86.38 131 LYS A N 1
ATOM 1107 C CA . LYS A 1 131 ? -15.402 -4.375 12.606 1.00 86.38 131 LYS A CA 1
ATOM 1108 C C . LYS A 1 131 ? -14.211 -4.194 11.644 1.00 86.38 131 LYS A C 1
ATOM 1110 O O . LYS A 1 131 ? -14.326 -4.502 10.460 1.00 86.38 131 LYS A O 1
ATOM 1115 N N . PHE A 1 132 ? -13.112 -3.601 12.118 1.00 86.19 132 PHE A N 1
ATOM 1116 C CA . PHE A 1 132 ? -11.886 -3.429 11.340 1.00 86.19 132 PHE A CA 1
ATOM 1117 C C . PHE A 1 132 ? -10.953 -4.635 11.431 1.00 86.19 132 PHE A C 1
ATOM 1119 O O . PHE A 1 132 ? -9.955 -4.646 10.712 1.00 86.19 132 PHE A O 1
ATOM 1126 N N . ASP A 1 133 ? -11.271 -5.640 12.250 1.00 87.81 133 ASP A N 1
ATOM 1127 C CA . ASP A 1 133 ? -10.597 -6.931 12.204 1.00 87.81 133 ASP A CA 1
ATOM 1128 C C . ASP A 1 133 ? -11.056 -7.714 10.977 1.00 87.81 133 ASP A C 1
ATOM 1130 O O . ASP A 1 133 ? -12.037 -8.451 10.967 1.00 87.81 133 ASP A O 1
ATOM 1134 N N . ASN A 1 134 ? -10.382 -7.430 9.869 1.00 87.56 134 ASN A N 1
ATOM 1135 C CA . ASN A 1 134 ? -10.615 -8.063 8.591 1.00 87.56 134 ASN A CA 1
ATOM 1136 C C . ASN A 1 134 ? -9.280 -8.287 7.872 1.00 87.56 134 ASN A C 1
ATOM 1138 O O . ASN A 1 134 ? -8.248 -7.685 8.195 1.00 87.56 134 ASN A O 1
ATOM 1142 N N . SER A 1 135 ? -9.309 -9.147 6.856 1.00 86.56 135 SER A N 1
ATOM 1143 C CA . SER A 1 135 ? -8.113 -9.552 6.117 1.00 86.56 135 SER A CA 1
ATOM 1144 C C . SER A 1 135 ? -7.390 -8.385 5.435 1.00 86.56 135 SER A C 1
ATOM 1146 O O . SER A 1 135 ? -6.159 -8.374 5.404 1.00 86.56 135 SER A O 1
ATOM 1148 N N . LYS A 1 136 ? -8.113 -7.374 4.933 1.00 88.69 136 LYS A N 1
ATOM 1149 C CA . LYS A 1 136 ? -7.505 -6.207 4.276 1.00 88.69 136 LYS A CA 1
ATOM 1150 C C . LYS A 1 136 ? -6.765 -5.332 5.275 1.00 88.69 136 LYS A C 1
ATOM 1152 O O . LYS A 1 136 ? -5.596 -5.029 5.039 1.00 88.69 136 LYS A O 1
ATOM 1157 N N . THR A 1 137 ? -7.388 -4.998 6.406 1.00 87.06 137 THR A N 1
ATOM 1158 C CA . THR A 1 137 ? -6.730 -4.265 7.497 1.00 87.06 137 THR A CA 1
ATOM 1159 C C . THR A 1 137 ? -5.467 -4.996 7.945 1.00 87.06 137 THR A C 1
ATOM 1161 O O . THR A 1 137 ? -4.399 -4.388 8.034 1.00 87.06 137 THR A O 1
ATOM 1164 N N . ALA A 1 138 ? -5.553 -6.311 8.171 1.00 86.38 138 ALA A N 1
ATOM 1165 C CA . ALA A 1 138 ? -4.414 -7.117 8.600 1.00 86.38 138 ALA A CA 1
ATOM 1166 C C . ALA A 1 138 ? -3.249 -7.049 7.597 1.00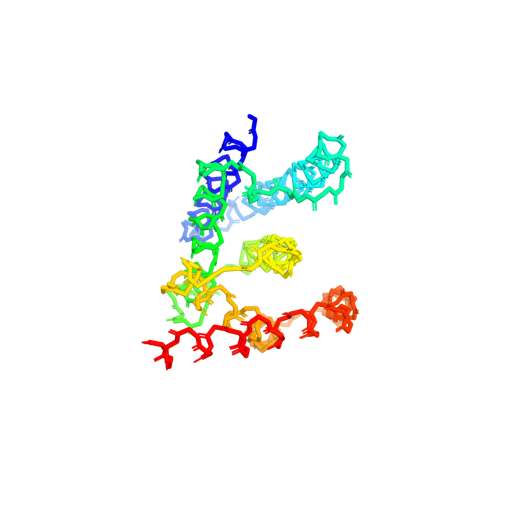 86.38 138 ALA A C 1
ATOM 1168 O O . ALA A 1 138 ? -2.099 -6.840 7.995 1.00 86.38 138 ALA A O 1
ATOM 1169 N N . ILE A 1 139 ? -3.542 -7.159 6.298 1.00 86.25 139 ILE A N 1
ATOM 1170 C CA . ILE A 1 139 ? -2.544 -7.054 5.228 1.00 86.25 139 ILE A CA 1
ATOM 1171 C C . ILE A 1 139 ? -1.930 -5.653 5.190 1.00 86.25 139 ILE A C 1
ATOM 1173 O O . ILE A 1 139 ? -0.707 -5.540 5.197 1.00 86.25 139 ILE A O 1
ATOM 1177 N N . ILE A 1 140 ? -2.740 -4.590 5.231 1.00 86.69 140 ILE A N 1
ATOM 1178 C CA . ILE A 1 140 ? -2.257 -3.200 5.208 1.00 86.69 140 ILE A CA 1
ATOM 1179 C C . ILE A 1 140 ? -1.315 -2.923 6.384 1.00 86.69 140 ILE A C 1
ATOM 1181 O O . ILE A 1 140 ? -0.199 -2.439 6.185 1.00 86.69 140 ILE A O 1
ATOM 1185 N N . LEU A 1 141 ? -1.713 -3.284 7.608 1.00 87.12 141 LEU A N 1
ATOM 1186 C CA . LEU A 1 141 ? -0.886 -3.070 8.799 1.00 87.12 141 LEU A CA 1
ATOM 1187 C C . LEU A 1 141 ? 0.400 -3.915 8.772 1.00 87.12 141 LEU A C 1
ATOM 1189 O O . LEU A 1 141 ? 1.465 -3.447 9.182 1.00 87.12 141 LEU A O 1
ATOM 1193 N N . ASN A 1 142 ? 0.335 -5.155 8.276 1.00 84.12 142 ASN A N 1
ATOM 1194 C CA . ASN A 1 142 ? 1.506 -6.024 8.141 1.00 84.12 142 ASN A CA 1
ATOM 1195 C C . ASN A 1 142 ? 2.493 -5.503 7.088 1.00 84.12 142 ASN A C 1
ATOM 1197 O O . ASN A 1 142 ? 3.703 -5.507 7.330 1.00 84.12 142 ASN A O 1
ATOM 1201 N N . THR A 1 143 ? 1.993 -5.026 5.946 1.00 80.69 143 THR A N 1
ATOM 1202 C CA . THR A 1 143 ? 2.829 -4.421 4.905 1.00 80.69 143 THR A CA 1
ATOM 1203 C C . THR A 1 143 ? 3.488 -3.155 5.419 1.00 80.69 143 THR A C 1
ATOM 1205 O O . THR A 1 143 ? 4.700 -3.029 5.280 1.00 80.69 143 THR A O 1
ATOM 1208 N N . MET A 1 144 ? 2.759 -2.290 6.131 1.00 80.25 144 MET A N 1
ATOM 1209 C CA . MET A 1 144 ? 3.334 -1.084 6.734 1.00 80.25 144 MET A CA 1
ATOM 1210 C C . MET A 1 144 ? 4.475 -1.409 7.710 1.00 80.25 144 MET A C 1
ATOM 1212 O O . MET A 1 144 ? 5.529 -0.777 7.677 1.00 80.25 144 MET A O 1
ATOM 1216 N N . ARG A 1 145 ? 4.323 -2.456 8.533 1.00 79.81 145 ARG A N 1
ATOM 1217 C CA . ARG A 1 145 ? 5.387 -2.930 9.437 1.00 79.81 145 ARG A CA 1
ATOM 1218 C C . ARG A 1 145 ? 6.623 -3.427 8.683 1.00 79.81 145 ARG A C 1
ATOM 1220 O O . ARG A 1 145 ? 7.747 -3.297 9.164 1.00 79.81 145 ARG A O 1
ATOM 1227 N N . LYS A 1 146 ? 6.415 -4.054 7.527 1.00 77.81 146 LYS A N 1
ATOM 1228 C CA . LYS A 1 146 ? 7.479 -4.611 6.684 1.00 77.81 146 LYS A CA 1
ATOM 1229 C C . LYS A 1 146 ? 8.002 -3.609 5.660 1.00 77.81 146 LYS A C 1
ATOM 1231 O O . LYS A 1 146 ? 8.969 -3.939 4.979 1.00 77.81 146 LYS A O 1
ATOM 1236 N N . LEU A 1 147 ? 7.414 -2.417 5.562 1.00 74.00 147 LEU A N 1
ATOM 1237 C CA . LEU A 1 147 ? 7.658 -1.491 4.463 1.00 74.00 147 LEU A CA 1
ATOM 1238 C C . LEU A 1 147 ? 9.134 -1.108 4.379 1.00 74.00 147 LEU A C 1
ATOM 1240 O O . LEU A 1 147 ? 9.694 -1.157 3.297 1.00 74.00 147 LEU A O 1
ATOM 1244 N N . ASN A 1 148 ? 9.806 -0.887 5.512 1.00 66.88 148 ASN A N 1
ATOM 1245 C CA . ASN A 1 148 ? 11.250 -0.621 5.542 1.00 66.88 148 ASN A CA 1
ATOM 1246 C C . ASN A 1 148 ? 12.054 -1.770 4.918 1.00 66.88 148 ASN A C 1
ATOM 1248 O O . ASN A 1 148 ? 12.890 -1.546 4.053 1.00 66.88 148 ASN A O 1
ATOM 1252 N N . LYS A 1 149 ? 11.735 -3.019 5.277 1.00 69.38 149 LYS A N 1
ATOM 1253 C CA . LYS A 1 149 ? 12.386 -4.212 4.713 1.00 69.38 149 LYS A CA 1
ATOM 1254 C C . LYS A 1 149 ? 12.065 -4.394 3.226 1.00 69.38 149 LYS A C 1
ATOM 1256 O O . LYS A 1 149 ? 12.919 -4.858 2.473 1.00 69.38 149 LYS A O 1
ATOM 1261 N N . ILE A 1 150 ? 10.840 -4.074 2.806 1.00 68.06 150 ILE A N 1
ATOM 1262 C CA . ILE A 1 150 ? 10.424 -4.107 1.397 1.00 68.06 150 ILE A CA 1
ATOM 1263 C C . ILE A 1 150 ? 11.227 -3.064 0.616 1.00 68.06 150 ILE A C 1
ATOM 1265 O O . ILE A 1 150 ? 11.878 -3.423 -0.363 1.00 68.06 150 ILE A O 1
ATOM 1269 N N . THR A 1 151 ? 11.277 -1.826 1.106 1.00 68.25 151 THR A N 1
ATOM 1270 C CA . THR A 1 151 ? 12.069 -0.725 0.551 1.00 68.25 151 THR A CA 1
ATOM 1271 C C . THR A 1 151 ? 13.550 -1.077 0.477 1.00 68.25 151 THR A C 1
ATOM 1273 O O . THR A 1 151 ? 14.158 -0.899 -0.575 1.00 68.25 151 THR A O 1
ATOM 1276 N N . ASP A 1 152 ? 14.137 -1.645 1.531 1.00 66.19 152 ASP A N 1
ATOM 1277 C CA . ASP A 1 152 ? 15.543 -2.062 1.547 1.00 66.19 152 ASP A CA 1
ATOM 1278 C C . ASP A 1 152 ? 15.824 -3.169 0.533 1.00 66.19 152 ASP A C 1
ATOM 1280 O O . ASP A 1 152 ? 16.822 -3.121 -0.183 1.00 66.19 152 ASP A O 1
ATOM 1284 N N . ASN A 1 153 ? 14.946 -4.171 0.436 1.00 66.06 153 ASN A N 1
ATOM 1285 C CA . ASN A 1 153 ? 15.097 -5.262 -0.526 1.00 66.06 153 ASN A CA 1
ATOM 1286 C C . ASN A 1 153 ? 14.990 -4.777 -1.967 1.00 66.06 153 ASN A C 1
ATOM 1288 O O . ASN A 1 153 ? 15.812 -5.158 -2.800 1.00 66.06 153 ASN A O 1
ATOM 1292 N N . VAL A 1 154 ? 14.005 -3.928 -2.239 1.00 66.94 154 VAL A N 1
ATOM 1293 C CA . VAL A 1 154 ? 13.836 -3.250 -3.520 1.00 66.94 154 VAL A CA 1
ATOM 1294 C C . VAL A 1 154 ? 15.088 -2.439 -3.852 1.00 66.94 154 VAL A C 1
ATOM 1296 O O . VAL A 1 154 ? 15.691 -2.630 -4.903 1.00 66.94 154 VAL A O 1
ATOM 1299 N N . THR A 1 155 ? 15.544 -1.601 -2.924 1.00 66.12 155 THR A N 1
ATOM 1300 C CA . THR A 1 155 ? 16.720 -0.740 -3.103 1.00 66.12 155 THR A CA 1
ATOM 1301 C C . THR A 1 155 ? 17.982 -1.559 -3.316 1.00 66.12 155 THR A C 1
ATOM 1303 O O . THR A 1 155 ? 18.826 -1.220 -4.141 1.00 66.12 155 THR A O 1
ATOM 1306 N N . ARG A 1 156 ? 18.130 -2.667 -2.589 1.00 65.31 156 ARG A N 1
ATOM 1307 C CA . ARG A 1 156 ? 19.244 -3.598 -2.749 1.00 65.31 156 ARG A CA 1
ATOM 1308 C C . ARG A 1 156 ? 19.229 -4.256 -4.122 1.00 65.31 156 ARG A C 1
ATOM 1310 O O . ARG A 1 156 ? 20.303 -4.423 -4.680 1.00 65.31 156 ARG A O 1
ATOM 1317 N N . ARG A 1 157 ? 18.066 -4.619 -4.664 1.00 63.38 157 ARG A N 1
ATOM 1318 C CA . ARG A 1 157 ? 17.963 -5.161 -6.029 1.00 63.38 157 ARG A CA 1
ATOM 1319 C C . ARG A 1 157 ? 18.305 -4.112 -7.077 1.00 63.38 157 ARG A C 1
ATOM 1321 O O . ARG A 1 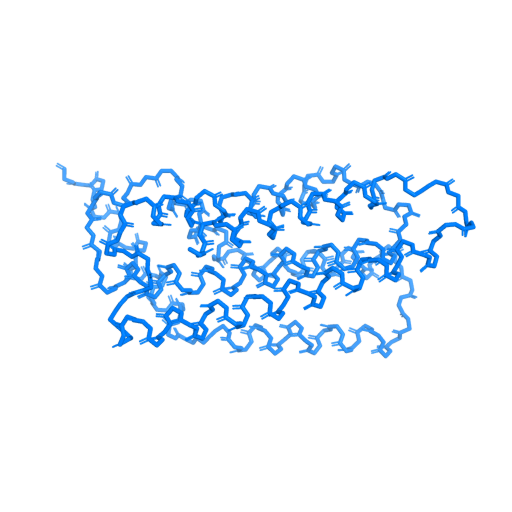157 ? 19.194 -4.356 -7.878 1.00 63.38 157 ARG A O 1
ATOM 1328 N N . ILE A 1 158 ? 17.753 -2.904 -6.937 1.00 59.91 158 ILE A N 1
ATOM 1329 C CA . ILE A 1 158 ? 18.139 -1.732 -7.740 1.00 59.91 158 ILE A CA 1
ATOM 1330 C C . ILE A 1 158 ? 19.669 -1.529 -7.720 1.00 59.91 158 ILE A C 1
ATOM 1332 O O . ILE A 1 158 ? 20.261 -1.231 -8.748 1.00 59.91 158 ILE A O 1
ATOM 1336 N N . ARG A 1 159 ? 20.328 -1.717 -6.565 1.00 58.25 159 ARG A N 1
ATOM 1337 C CA . ARG A 1 159 ? 21.791 -1.580 -6.405 1.00 58.25 159 ARG A CA 1
ATOM 1338 C C . ARG A 1 159 ? 22.622 -2.777 -6.874 1.00 58.25 159 ARG A C 1
ATOM 1340 O O . ARG A 1 159 ? 23.798 -2.585 -7.152 1.00 58.25 159 ARG A O 1
ATOM 1347 N N . LYS A 1 160 ? 22.095 -4.003 -6.809 1.00 58.22 160 LYS A N 1
ATOM 1348 C CA . LYS A 1 160 ? 22.837 -5.238 -7.121 1.00 58.22 160 LYS A CA 1
ATOM 1349 C C . LYS A 1 160 ? 22.869 -5.484 -8.623 1.00 58.22 160 LYS A C 1
ATOM 1351 O O . LYS A 1 160 ? 23.884 -5.948 -9.128 1.00 58.22 160 LYS A O 1
ATOM 1356 N N . ASP A 1 161 ? 21.779 -5.153 -9.302 1.00 53.31 161 ASP A N 1
ATOM 1357 C CA . ASP A 1 161 ? 21.626 -5.429 -10.724 1.00 53.31 161 ASP A CA 1
ATOM 1358 C C . ASP A 1 161 ? 22.208 -4.289 -11.596 1.00 53.31 161 ASP A C 1
ATOM 1360 O O . ASP A 1 161 ? 22.237 -4.426 -12.813 1.00 53.31 161 ASP A O 1
ATOM 1364 N N . PHE A 1 162 ? 22.732 -3.196 -10.994 1.00 53.88 162 PHE A N 1
ATOM 1365 C CA . PHE A 1 162 ? 23.288 -2.031 -11.707 1.00 53.88 162 PHE A CA 1
ATOM 1366 C C . PHE A 1 162 ? 24.460 -1.322 -11.005 1.00 53.88 162 PHE A C 1
ATOM 1368 O O . PHE A 1 162 ? 24.477 -1.138 -9.784 1.00 53.88 162 PHE A O 1
ATOM 1375 N N . PHE A 1 163 ? 25.382 -0.792 -11.818 1.00 45.81 163 PHE A N 1
ATOM 1376 C CA . PHE A 1 163 ? 26.314 0.272 -11.439 1.00 45.81 163 PHE A CA 1
ATOM 1377 C C . PHE A 1 163 ? 25.581 1.619 -11.443 1.00 45.81 163 PHE A C 1
ATOM 1379 O O . PHE A 1 163 ? 25.661 2.389 -12.396 1.00 45.81 163 PHE A O 1
ATOM 1386 N N . LEU A 1 164 ? 24.851 1.925 -10.371 1.00 50.03 164 LEU A N 1
ATOM 1387 C CA . LEU A 1 164 ? 24.554 3.328 -10.086 1.00 50.03 164 LEU A CA 1
ATOM 1388 C C . LEU A 1 164 ? 25.889 4.054 -9.880 1.00 50.03 164 LEU A C 1
ATOM 1390 O O . LEU A 1 164 ? 26.686 3.623 -9.042 1.00 50.03 164 LEU A O 1
ATOM 1394 N N . ASP A 1 165 ? 26.101 5.168 -10.583 1.00 53.25 165 ASP A N 1
ATOM 1395 C CA . ASP A 1 165 ? 27.045 6.184 -10.117 1.00 53.25 165 ASP A CA 1
ATOM 1396 C C . ASP A 1 165 ? 26.737 6.459 -8.630 1.00 53.25 165 ASP A C 1
ATOM 1398 O O . ASP A 1 165 ? 25.573 6.561 -8.210 1.00 53.25 165 ASP A O 1
ATOM 1402 N N . ASN A 1 166 ? 27.795 6.512 -7.818 1.00 57.12 166 ASN A N 1
ATOM 1403 C CA . ASN A 1 166 ? 27.717 6.695 -6.374 1.00 57.12 166 ASN A CA 1
ATOM 1404 C C . ASN A 1 166 ? 26.801 7.867 -5.973 1.00 57.12 166 ASN A C 1
ATOM 1406 O O . ASN A 1 166 ? 26.120 7.771 -4.952 1.00 57.12 166 ASN A O 1
ATOM 1410 N N . GLN A 1 167 ? 26.705 8.929 -6.778 1.00 52.91 167 GLN A N 1
ATOM 1411 C CA . GLN A 1 167 ? 25.879 10.099 -6.489 1.00 52.91 167 GLN A CA 1
ATOM 1412 C C . GLN A 1 167 ? 24.370 9.808 -6.561 1.00 52.91 167 GLN A C 1
ATOM 1414 O O . GLN A 1 167 ? 23.623 10.169 -5.647 1.00 52.91 167 GLN A O 1
ATOM 1419 N N . ALA A 1 168 ? 23.898 9.114 -7.602 1.00 53.56 168 ALA A N 1
ATOM 1420 C CA . ALA A 1 168 ? 22.490 8.719 -7.722 1.00 53.56 168 ALA A CA 1
ATOM 1421 C C . ALA A 1 168 ? 22.086 7.720 -6.622 1.00 53.56 168 ALA A C 1
ATOM 1423 O O . ALA A 1 168 ? 20.984 7.791 -6.068 1.00 53.56 168 ALA A O 1
ATOM 1424 N N . LYS A 1 169 ? 23.011 6.826 -6.254 1.00 54.31 169 LYS A N 1
ATOM 1425 C CA . LYS A 1 169 ? 22.836 5.841 -5.181 1.00 54.31 169 LYS A CA 1
ATOM 1426 C C . LYS A 1 169 ? 22.707 6.487 -3.806 1.00 54.31 169 LYS A C 1
ATOM 1428 O O . LYS A 1 169 ? 21.818 6.096 -3.045 1.00 54.31 169 LYS A O 1
ATOM 1433 N N . GLU A 1 170 ? 23.559 7.460 -3.494 1.00 57.31 170 GLU A N 1
ATOM 1434 C CA . GLU A 1 170 ? 23.495 8.190 -2.226 1.00 57.31 170 GLU A CA 1
ATOM 1435 C C . GLU A 1 170 ? 22.259 9.091 -2.164 1.00 57.31 170 GLU A C 1
ATOM 1437 O O . GLU A 1 170 ? 21.575 9.088 -1.147 1.00 57.31 170 GLU A O 1
ATOM 1442 N N . LYS A 1 171 ? 21.857 9.742 -3.264 1.00 57.31 171 LYS A N 1
ATOM 1443 C CA . LYS A 1 171 ? 20.631 10.559 -3.290 1.00 57.31 171 LYS A CA 1
ATOM 1444 C C . LYS A 1 171 ? 19.357 9.729 -3.104 1.00 57.31 171 LYS A C 1
ATOM 1446 O O . LYS A 1 171 ? 18.452 10.129 -2.374 1.00 57.31 171 LYS A O 1
ATOM 1451 N N . LEU A 1 172 ? 19.284 8.546 -3.722 1.00 53.00 172 LEU A N 1
ATOM 1452 C CA . LEU A 1 172 ? 18.181 7.607 -3.501 1.00 53.00 172 LEU A CA 1
ATOM 1453 C C . LEU A 1 172 ? 18.162 7.108 -2.049 1.00 53.00 172 LEU A C 1
ATOM 1455 O O . LEU A 1 172 ? 17.105 7.068 -1.426 1.00 53.00 172 LEU A O 1
ATOM 1459 N N . LYS A 1 173 ? 19.330 6.762 -1.497 1.00 52.75 173 LYS A N 1
ATOM 1460 C CA . LYS A 1 173 ? 19.479 6.341 -0.099 1.00 52.75 173 LYS A CA 1
ATOM 1461 C C . LYS A 1 173 ? 19.075 7.444 0.873 1.00 52.75 173 LYS A C 1
ATOM 1463 O O . LYS A 1 173 ? 18.399 7.153 1.846 1.00 52.75 173 LYS A O 1
ATOM 1468 N N . GLU A 1 174 ? 19.449 8.687 0.602 1.00 57.03 174 GLU A N 1
ATOM 1469 C CA . GLU A 1 174 ? 19.088 9.847 1.410 1.00 57.03 174 GLU A CA 1
ATOM 1470 C C . GLU A 1 174 ? 17.581 10.110 1.358 1.00 57.03 174 GLU A C 1
ATOM 1472 O O . GLU A 1 174 ? 16.967 10.323 2.397 1.00 57.03 174 GLU A O 1
ATOM 1477 N N . ASN A 1 175 ? 16.957 10.014 0.179 1.00 53.47 175 ASN A N 1
ATOM 1478 C CA . ASN A 1 175 ? 15.504 10.126 0.046 1.00 53.47 175 ASN A CA 1
ATOM 1479 C C . ASN A 1 175 ? 14.782 9.011 0.807 1.00 53.47 175 ASN A C 1
ATOM 1481 O O . ASN A 1 175 ? 13.839 9.288 1.542 1.00 53.47 175 ASN A O 1
ATOM 1485 N N . ILE A 1 176 ? 15.247 7.766 0.682 1.00 52.72 176 ILE A N 1
ATOM 1486 C CA . ILE A 1 176 ? 14.708 6.636 1.443 1.00 52.72 176 ILE A CA 1
ATOM 1487 C C . ILE A 1 176 ? 14.898 6.870 2.939 1.00 52.72 176 ILE A C 1
ATOM 1489 O O . ILE A 1 176 ? 13.933 6.769 3.680 1.00 52.72 176 ILE A O 1
ATOM 1493 N N . ASN A 1 177 ? 16.093 7.248 3.391 1.00 52.75 177 ASN A N 1
ATOM 1494 C CA . ASN A 1 177 ? 16.369 7.510 4.800 1.00 52.75 177 ASN A CA 1
ATOM 1495 C C . ASN A 1 177 ? 15.513 8.655 5.342 1.00 52.75 177 ASN A C 1
ATOM 1497 O O . ASN A 1 177 ? 14.943 8.503 6.409 1.00 52.75 177 ASN A O 1
ATOM 1501 N N . LYS A 1 178 ? 15.322 9.745 4.593 1.00 56.88 178 LYS A N 1
ATOM 1502 C CA . LYS A 1 178 ? 14.400 10.830 4.963 1.00 56.88 178 LYS A CA 1
ATOM 1503 C C . LYS A 1 178 ? 12.958 10.340 5.067 1.00 56.88 178 LYS A C 1
ATOM 1505 O O . LYS A 1 178 ? 12.241 10.735 5.979 1.00 56.88 178 LYS A O 1
ATOM 1510 N N . ILE A 1 179 ? 12.523 9.458 4.168 1.00 50.78 179 ILE A N 1
ATOM 1511 C CA . ILE A 1 179 ? 11.196 8.825 4.234 1.00 50.78 179 ILE A CA 1
ATOM 1512 C C . ILE A 1 179 ? 11.092 7.904 5.466 1.00 50.78 179 ILE A C 1
ATOM 1514 O O . ILE A 1 179 ? 10.078 7.917 6.161 1.00 50.78 179 ILE A O 1
ATOM 1518 N N . LEU A 1 180 ? 12.146 7.146 5.777 1.00 51.66 180 LEU A N 1
ATOM 1519 C CA . LEU A 1 180 ? 12.231 6.255 6.937 1.00 51.66 180 LEU A CA 1
ATOM 1520 C C . LEU A 1 180 ? 12.311 7.022 8.268 1.00 51.66 180 LEU A C 1
ATOM 1522 O O . LEU A 1 180 ? 11.697 6.612 9.246 1.00 51.66 180 LEU A O 1
ATOM 1526 N N . GLU A 1 181 ? 13.016 8.149 8.316 1.00 54.75 181 GLU A N 1
ATOM 1527 C CA . GLU A 1 181 ? 13.071 9.057 9.467 1.00 54.75 181 GLU A CA 1
ATOM 1528 C C . GLU A 1 181 ? 11.732 9.772 9.669 1.00 54.75 181 GLU A C 1
ATOM 1530 O O . GLU A 1 181 ? 11.258 9.915 10.799 1.00 54.75 181 GLU A O 1
ATOM 1535 N N . ASN A 1 182 ? 11.063 10.139 8.570 1.00 52.47 182 ASN A N 1
ATOM 1536 C CA . ASN A 1 182 ? 9.699 10.662 8.595 1.00 52.47 182 ASN A CA 1
ATOM 1537 C C . ASN A 1 182 ? 8.667 9.613 9.032 1.00 52.47 182 ASN A C 1
ATOM 1539 O O . ASN A 1 182 ? 7.525 9.977 9.335 1.00 52.47 182 ASN A O 1
ATOM 1543 N N . PHE A 1 183 ? 9.048 8.332 9.129 1.00 58.78 183 PHE A N 1
ATOM 1544 C CA . PHE A 1 183 ? 8.263 7.265 9.752 1.00 58.78 183 PHE A CA 1
ATOM 1545 C C . PHE A 1 183 ? 8.315 7.485 11.264 1.00 58.78 183 PHE A C 1
ATOM 1547 O O . PHE A 1 183 ? 9.001 6.804 12.024 1.00 58.78 183 PHE A O 1
ATOM 1554 N N . ASN A 1 184 ? 7.645 8.547 11.701 1.00 66.50 184 ASN A N 1
ATOM 1555 C CA . ASN A 1 184 ? 7.790 9.068 13.044 1.00 66.50 184 ASN A CA 1
ATOM 1556 C C . ASN A 1 184 ? 7.410 8.002 14.091 1.00 66.50 184 ASN A C 1
ATOM 1558 O O . ASN A 1 184 ? 6.570 7.125 13.862 1.00 66.50 184 ASN A O 1
ATOM 1562 N N . LYS A 1 185 ? 7.986 8.118 15.295 1.00 65.25 185 LYS A N 1
ATOM 1563 C CA . LYS A 1 185 ? 7.661 7.246 16.440 1.00 65.25 185 LYS A CA 1
ATOM 1564 C C . LYS A 1 185 ? 6.148 7.125 16.668 1.00 65.25 185 LYS A C 1
ATOM 1566 O O . LYS A 1 185 ? 5.665 6.055 17.013 1.00 65.25 185 LYS A O 1
ATOM 1571 N N . LYS A 1 186 ? 5.392 8.200 16.414 1.00 71.25 186 LYS A N 1
ATOM 1572 C CA . LYS A 1 186 ? 3.929 8.247 16.551 1.00 71.25 186 LYS A CA 1
ATOM 1573 C C . LYS A 1 186 ? 3.212 7.248 15.632 1.00 71.25 186 LYS A C 1
ATOM 1575 O O . LYS A 1 186 ? 2.257 6.615 16.067 1.00 71.25 186 LYS A O 1
ATOM 1580 N N . THR A 1 187 ? 3.682 7.059 14.403 1.00 72.31 187 THR A N 1
ATOM 1581 C CA . THR A 1 187 ? 3.124 6.098 13.439 1.00 72.31 187 THR A CA 1
ATOM 1582 C C . THR A 1 187 ? 3.363 4.674 13.907 1.00 72.31 187 THR A C 1
ATOM 1584 O O . THR A 1 187 ? 2.442 3.863 13.881 1.00 72.31 187 THR A O 1
ATOM 1587 N N . LEU A 1 188 ? 4.567 4.386 14.409 1.00 76.19 188 LEU A N 1
ATOM 1588 C CA . LEU A 1 188 ? 4.897 3.076 14.965 1.00 76.19 188 LEU A CA 1
ATOM 1589 C C . LEU A 1 188 ? 4.082 2.773 16.233 1.00 76.19 188 LEU A C 1
ATOM 1591 O O . LEU A 1 188 ? 3.552 1.673 16.372 1.00 76.19 188 LEU A O 1
ATOM 1595 N N . THR A 1 189 ? 3.914 3.752 17.126 1.00 80.50 189 THR A N 1
ATOM 1596 C CA . THR A 1 189 ? 3.056 3.618 18.314 1.00 80.50 189 THR A CA 1
ATOM 1597 C C . THR A 1 189 ? 1.604 3.345 17.929 1.00 80.50 189 THR A C 1
ATOM 1599 O O . THR A 1 189 ? 0.987 2.429 18.474 1.00 80.50 189 THR A O 1
ATOM 1602 N N . ASN A 1 190 ? 1.062 4.092 16.965 1.00 83.62 190 ASN A N 1
ATOM 1603 C CA . ASN A 1 190 ? -0.296 3.891 16.463 1.00 83.62 190 ASN A CA 1
ATOM 1604 C C . ASN A 1 190 ? -0.468 2.508 15.819 1.00 83.62 190 ASN A C 1
ATOM 1606 O O . ASN A 1 190 ? -1.450 1.822 16.094 1.00 83.62 190 ASN A O 1
ATOM 1610 N N . LEU A 1 191 ? 0.509 2.075 15.016 1.00 85.81 191 LEU A N 1
ATOM 1611 C CA . LEU A 1 191 ? 0.528 0.756 14.385 1.00 85.81 191 LEU A CA 1
ATOM 1612 C C . LEU A 1 191 ? 0.509 -0.368 15.428 1.00 85.81 191 LEU A C 1
ATOM 1614 O O . LEU A 1 191 ? -0.343 -1.251 15.355 1.00 85.81 191 LEU A O 1
ATOM 1618 N N . ASN A 1 192 ? 1.401 -0.311 16.420 1.00 84.62 192 ASN A N 1
ATOM 1619 C CA . ASN A 1 192 ? 1.463 -1.308 17.492 1.00 84.62 192 ASN A CA 1
ATOM 1620 C C . ASN A 1 192 ? 0.163 -1.335 18.306 1.00 84.62 192 ASN A C 1
ATOM 1622 O O . ASN A 1 192 ? -0.364 -2.406 18.591 1.00 84.62 192 ASN A O 1
ATOM 1626 N N . THR A 1 193 ? -0.386 -0.159 18.624 1.00 87.00 193 THR A N 1
ATOM 1627 C CA . THR A 1 193 ? -1.656 -0.035 19.353 1.00 87.00 193 THR A CA 1
ATOM 1628 C C . THR A 1 193 ? -2.805 -0.678 18.580 1.00 87.00 193 THR A C 1
ATOM 1630 O O . THR A 1 193 ? -3.577 -1.439 19.155 1.00 87.00 193 THR A O 1
ATOM 1633 N N . LEU A 1 194 ? -2.917 -0.406 17.275 1.00 88.31 194 LEU A N 1
ATOM 1634 C CA . LEU A 1 194 ? -3.948 -1.011 16.431 1.00 88.31 194 LEU A CA 1
ATOM 1635 C C . LEU A 1 194 ? -3.809 -2.530 16.361 1.00 88.31 194 LEU A C 1
ATOM 1637 O O . LEU A 1 194 ? -4.804 -3.231 16.486 1.00 88.31 194 LEU A O 1
ATOM 1641 N N . GLN A 1 195 ? -2.591 -3.046 16.204 1.00 86.50 195 GLN A N 1
ATOM 1642 C CA . GLN A 1 195 ? -2.358 -4.489 16.149 1.00 86.50 195 GLN A CA 1
ATOM 1643 C C . GLN A 1 195 ? -2.708 -5.195 17.463 1.00 86.50 195 GLN A C 1
ATOM 1645 O O . GLN A 1 195 ? -3.254 -6.293 17.417 1.00 86.50 195 GLN A O 1
ATOM 1650 N N . SER A 1 196 ? -2.423 -4.588 18.619 1.00 87.94 196 SER A N 1
ATOM 1651 C CA . SER A 1 196 ? -2.851 -5.138 19.912 1.00 87.94 196 SER A CA 1
ATOM 1652 C C . SER A 1 196 ? -4.373 -5.159 20.034 1.00 87.94 196 SER A C 1
ATOM 1654 O O . SER A 1 196 ? -4.935 -6.209 20.320 1.00 87.94 196 SER A O 1
ATOM 1656 N N . LYS A 1 197 ? -5.041 -4.047 19.704 1.00 88.88 197 LYS A N 1
ATOM 1657 C CA . LYS A 1 197 ? -6.508 -3.960 19.741 1.00 88.88 197 LYS A CA 1
ATOM 1658 C C . LYS A 1 197 ? -7.195 -4.949 18.797 1.00 88.88 197 LYS A C 1
ATOM 1660 O O . LYS A 1 197 ? -8.241 -5.484 19.130 1.00 88.88 197 LYS A O 1
ATOM 1665 N N . LEU A 1 198 ? -6.616 -5.214 17.624 1.00 87.56 198 LEU A N 1
ATOM 1666 C CA . LEU A 1 198 ? -7.140 -6.227 16.702 1.00 87.56 198 LEU A CA 1
ATOM 1667 C C . LEU A 1 198 ? -7.050 -7.641 17.289 1.00 87.56 198 LEU A C 1
ATOM 1669 O O . LEU A 1 198 ? -7.995 -8.405 17.160 1.00 87.56 198 LEU A O 1
ATOM 1673 N N . LYS A 1 199 ? -5.959 -7.975 17.991 1.00 86.75 199 LYS A N 1
ATOM 1674 C CA . LYS A 1 199 ? -5.831 -9.280 18.664 1.00 86.75 199 LYS A CA 1
ATOM 1675 C C . LYS A 1 199 ? -6.861 -9.477 19.774 1.00 86.75 199 LYS A C 1
ATOM 1677 O O . LYS A 1 199 ? -7.262 -10.608 20.026 1.00 86.75 199 LYS A O 1
ATOM 1682 N N . GLU A 1 200 ? -7.260 -8.398 20.442 1.00 88.19 200 GLU A N 1
ATOM 1683 C CA . GLU A 1 200 ? -8.308 -8.431 21.466 1.00 88.19 200 GLU A CA 1
ATOM 1684 C C . GLU A 1 200 ? -9.675 -8.784 20.857 1.00 88.19 200 GLU A C 1
ATOM 1686 O O . GLU A 1 200 ? -10.418 -9.535 21.472 1.00 88.19 200 GLU A O 1
ATOM 1691 N N . CYS A 1 201 ? -9.960 -8.358 19.620 1.00 87.62 201 CYS A N 1
ATOM 1692 C CA . CYS A 1 201 ? -11.210 -8.679 18.918 1.00 87.62 201 CYS A CA 1
ATOM 1693 C C . CYS A 1 201 ? -11.351 -10.159 18.534 1.00 87.62 201 CYS A C 1
ATOM 1695 O O . CYS A 1 201 ? -12.462 -10.666 18.471 1.00 87.62 201 CYS A O 1
ATOM 1697 N N . THR A 1 202 ? -10.243 -10.867 18.291 1.00 69.88 202 THR A N 1
ATOM 1698 C CA . THR A 1 202 ? -10.250 -12.326 18.065 1.00 69.88 202 THR A CA 1
ATOM 1699 C C . THR A 1 202 ? -10.515 -13.151 19.330 1.00 69.88 202 THR A C 1
ATOM 1701 O O . THR A 1 202 ? -10.681 -14.364 19.224 1.00 69.88 202 THR A O 1
ATOM 1704 N N . ASN A 1 203 ? -10.508 -12.520 20.511 1.00 57.19 203 ASN A N 1
ATOM 1705 C CA . ASN A 1 203 ? -10.714 -13.171 21.808 1.00 57.19 203 ASN A CA 1
ATOM 1706 C C . ASN A 1 203 ? -12.098 -12.870 22.429 1.00 57.19 203 ASN A C 1
ATOM 1708 O O . ASN A 1 203 ? -12.322 -13.251 23.580 1.00 57.19 203 ASN A O 1
ATOM 1712 N N . GLU A 1 204 ? -12.989 -12.188 21.699 1.00 48.94 204 GLU A N 1
ATOM 1713 C CA . GLU A 1 204 ? -14.426 -12.034 22.008 1.00 48.94 204 GLU A CA 1
ATOM 1714 C C . GLU A 1 204 ? -15.259 -13.090 21.267 1.00 48.94 204 GLU A C 1
ATOM 1716 O O . GLU A 1 204 ? -16.240 -13.581 21.871 1.00 48.94 204 GLU A O 1
#

Sequence (204 aa):
MIIKNLKMIQASIEDIRTLTIYSFLDEDEELSRKASRIVLNLNNDIISYLLYNERNITNHKTYFLFDKERFKVFEDFLFFLNTRLEEDFLQNKIKSHDFSHIVYYTSSLIGNNWGFSHIYIGDLSKKFTCKFDNSKTAIILNTMRKLNKITDNVTRRIRKDFFLDNQAKEKLKENINKILENFNKKTLTNLNTLQSKLKECTNE